Protein AF-A0A2M9NQW1-F1 (afdb_monomer_lite)

Sequence (221 aa):
MIYSQFGIKTTIALPYTDKDSKLLADYVSLLSELNIDQVILKVGTWGINHSFMDPGGFQHQDQQSIEGLQSWISEFKEYHDIPIYLHPIRQLSLPLESFYKKVITELSGLHVPLSIDLGLVLSDCKNWGKKYKKEILALLRSNPSISMFWLSAVRKAGDAFIPCACESVDDQIWEMVDLLIGEDASLILMTDRLSSETQITSDVEKLMNAKGAVPKHEYYG

pLDDT: mean 78.92, std 14.32, range [34.72, 92.06]

Structure (mmCIF, N/CA/C/O backbone):
data_AF-A0A2M9NQW1-F1
#
_entry.id   AF-A0A2M9NQW1-F1
#
loop_
_atom_site.group_PDB
_atom_site.id
_atom_site.type_symbol
_atom_site.label_atom_id
_atom_site.label_alt_id
_atom_site.label_comp_id
_atom_site.label_asym_id
_atom_site.label_entity_id
_atom_site.label_seq_id
_atom_site.pdbx_PDB_ins_code
_atom_site.Cartn_x
_atom_site.Cartn_y
_atom_site.Cartn_z
_atom_site.occupancy
_atom_site.B_iso_or_equiv
_atom_site.auth_seq_id
_atom_site.auth_comp_id
_atom_site.auth_asym_id
_atom_site.auth_atom_id
_atom_site.pdbx_PDB_model_num
ATOM 1 N N . MET A 1 1 ? -25.603 4.707 -1.871 1.00 48.03 1 MET A N 1
ATOM 2 C CA . MET A 1 1 ? -24.402 5.110 -2.635 1.00 48.03 1 MET A CA 1
ATOM 3 C C . MET A 1 1 ? -24.208 4.135 -3.788 1.00 48.03 1 MET A C 1
ATOM 5 O O . MET A 1 1 ? -24.339 2.945 -3.560 1.00 48.03 1 MET A O 1
ATOM 9 N N . ILE A 1 2 ? -23.940 4.622 -5.002 1.00 36.59 2 ILE A N 1
ATOM 10 C CA . ILE A 1 2 ? -23.842 3.829 -6.251 1.00 36.59 2 ILE A CA 1
ATOM 11 C C . ILE A 1 2 ? -22.593 2.922 -6.298 1.00 36.59 2 ILE A C 1
ATOM 13 O O . ILE A 1 2 ? -22.505 2.069 -7.168 1.00 36.59 2 ILE A O 1
ATOM 17 N N . TYR A 1 3 ? -21.639 3.059 -5.375 1.00 44.78 3 TYR A N 1
ATOM 18 C CA . TYR A 1 3 ? -20.346 2.362 -5.435 1.00 44.78 3 TYR A CA 1
ATOM 19 C C . TYR A 1 3 ? -20.362 0.938 -4.850 1.00 44.78 3 TYR A C 1
ATOM 21 O O . TYR A 1 3 ? -19.726 0.042 -5.404 1.00 44.78 3 TYR A O 1
ATOM 29 N N . SER A 1 4 ? -21.163 0.685 -3.809 1.00 46.59 4 SER A N 1
ATOM 30 C CA . SER A 1 4 ? -21.227 -0.630 -3.152 1.00 46.59 4 SER A CA 1
ATOM 31 C C . SER A 1 4 ? -21.830 -1.724 -4.039 1.00 46.59 4 SER A C 1
ATOM 33 O O . SER A 1 4 ? -21.426 -2.879 -3.949 1.00 46.59 4 SER A O 1
ATOM 35 N N . GLN A 1 5 ? -22.735 -1.367 -4.960 1.00 42.03 5 GLN A N 1
ATOM 36 C CA . GLN A 1 5 ? -23.316 -2.308 -5.931 1.00 42.03 5 GLN A CA 1
ATOM 37 C C . GLN A 1 5 ? -22.290 -2.835 -6.955 1.00 42.03 5 GLN A C 1
ATOM 39 O O . GLN A 1 5 ? -22.546 -3.841 -7.606 1.00 42.03 5 GLN A O 1
ATOM 44 N N . PHE A 1 6 ? -21.133 -2.174 -7.079 1.00 47.50 6 PHE A N 1
ATOM 45 C CA . PHE A 1 6 ? -19.998 -2.617 -7.896 1.00 47.50 6 PHE A CA 1
ATOM 46 C C . PHE A 1 6 ? -18.862 -3.211 -7.046 1.00 47.50 6 PHE A C 1
ATOM 48 O O . PHE A 1 6 ? -17.763 -3.421 -7.550 1.00 47.50 6 PHE A O 1
ATOM 55 N N . GLY A 1 7 ? -19.094 -3.454 -5.749 1.00 54.09 7 GLY A N 1
ATOM 56 C CA . GLY A 1 7 ? -18.077 -3.978 -4.832 1.00 54.09 7 GLY A CA 1
ATOM 57 C C . GLY A 1 7 ? -16.949 -2.991 -4.504 1.00 54.09 7 GLY A C 1
ATOM 58 O O . GLY A 1 7 ? -15.920 -3.403 -3.970 1.00 54.09 7 GLY A O 1
ATOM 59 N N . ILE A 1 8 ? -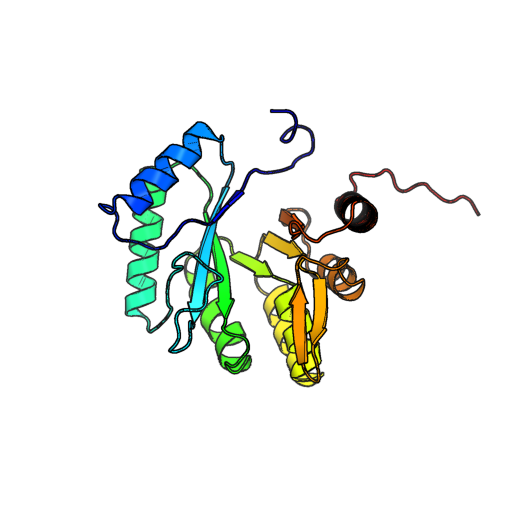17.120 -1.700 -4.812 1.00 62.53 8 ILE A N 1
ATOM 60 C CA . ILE A 1 8 ? -16.136 -0.655 -4.513 1.00 62.53 8 ILE A CA 1
ATOM 61 C C . ILE A 1 8 ? -16.309 -0.231 -3.052 1.00 62.53 8 ILE A C 1
ATOM 63 O O . ILE A 1 8 ? -17.377 0.254 -2.679 1.00 62.53 8 ILE A O 1
ATOM 67 N N . LYS A 1 9 ? -15.249 -0.396 -2.250 1.00 73.38 9 LYS A N 1
ATOM 68 C CA . LYS A 1 9 ? -15.204 0.003 -0.836 1.00 73.38 9 LYS A CA 1
ATOM 69 C C . LYS A 1 9 ? -14.598 1.395 -0.665 1.00 73.38 9 LYS A C 1
ATOM 71 O O . LYS A 1 9 ? -13.454 1.626 -1.072 1.00 73.38 9 LYS A O 1
ATOM 76 N N . THR A 1 10 ? -15.312 2.311 -0.019 1.00 77.69 10 THR A N 1
ATOM 77 C CA . THR A 1 10 ? -14.783 3.631 0.351 1.00 77.69 10 THR A CA 1
ATOM 78 C C . THR A 1 10 ? -13.745 3.481 1.454 1.00 77.69 10 THR A C 1
ATOM 80 O O . THR A 1 10 ? -14.002 2.880 2.494 1.00 77.69 10 THR A O 1
ATOM 83 N N . THR A 1 11 ? -12.547 4.018 1.223 1.00 83.38 11 THR A N 1
ATOM 84 C CA . THR A 1 11 ? -11.391 3.821 2.103 1.00 83.38 11 THR A CA 1
ATOM 85 C C . THR A 1 11 ? -10.787 5.156 2.509 1.00 83.38 11 THR A C 1
ATOM 87 O O . THR A 1 11 ? -10.636 6.034 1.662 1.00 83.38 11 THR A O 1
ATOM 90 N N . ILE A 1 12 ? -10.387 5.299 3.772 1.00 85.75 12 ILE A N 1
ATOM 91 C CA . ILE A 1 12 ? -9.642 6.470 4.254 1.00 85.75 12 ILE A CA 1
ATOM 92 C C . ILE A 1 12 ? -8.329 6.042 4.909 1.00 85.75 12 ILE A C 1
ATOM 94 O O . ILE A 1 12 ? -8.266 5.013 5.582 1.00 85.75 12 ILE A O 1
ATOM 98 N N . ALA A 1 13 ? -7.276 6.838 4.728 1.00 85.38 13 ALA A N 1
ATOM 99 C CA . ALA A 1 13 ? -6.045 6.684 5.492 1.00 85.38 13 ALA A CA 1
ATOM 100 C C . ALA A 1 13 ? -6.166 7.470 6.805 1.00 85.38 13 ALA A C 1
ATOM 102 O O . ALA A 1 13 ? -6.347 8.687 6.769 1.00 85.38 13 ALA A O 1
ATOM 103 N N . LEU A 1 14 ? -6.077 6.785 7.945 1.00 84.62 14 LEU A N 1
ATOM 104 C CA . LEU A 1 14 ? -6.109 7.415 9.264 1.00 84.62 14 LEU A CA 1
ATOM 105 C C . LEU A 1 14 ? -4.696 7.807 9.723 1.00 84.62 14 LEU A C 1
ATOM 107 O O . LEU A 1 14 ? -3.749 7.043 9.499 1.00 84.62 14 LEU A O 1
ATOM 111 N N . PRO A 1 15 ? -4.537 8.964 10.390 1.00 81.69 15 PRO A N 1
ATOM 112 C CA . PRO A 1 15 ? -3.289 9.303 11.054 1.00 81.69 15 PRO A CA 1
ATOM 113 C C . PRO A 1 15 ? -3.112 8.461 12.327 1.00 81.69 15 PRO A C 1
ATOM 115 O O . PRO A 1 15 ? -4.083 8.102 12.994 1.00 81.69 15 PRO A O 1
ATOM 118 N N . TYR A 1 16 ? -1.862 8.177 12.690 1.00 81.38 16 TYR A N 1
ATOM 119 C CA . TYR A 1 16 ? -1.523 7.606 13.991 1.00 81.38 16 TYR A CA 1
ATOM 120 C C . TYR A 1 16 ? -1.281 8.742 14.988 1.00 81.38 16 TYR A C 1
ATOM 122 O O . TYR A 1 16 ? -0.242 9.404 14.945 1.00 81.38 16 TYR A O 1
ATOM 130 N N . THR A 1 17 ? -2.240 8.983 15.879 1.00 78.69 17 THR A N 1
ATOM 131 C CA . THR A 1 17 ? -2.128 10.003 16.932 1.00 78.69 17 THR A CA 1
ATOM 132 C C . THR A 1 17 ? -2.706 9.512 18.249 1.00 78.69 17 THR A C 1
ATOM 134 O O . THR A 1 17 ? -3.445 8.526 18.278 1.00 78.69 17 THR A O 1
ATOM 137 N N . ASP A 1 18 ? -2.445 10.259 19.323 1.00 76.88 18 ASP A N 1
ATOM 138 C CA . ASP A 1 18 ? -3.119 10.066 20.608 1.00 76.88 18 ASP A CA 1
ATOM 139 C C . ASP A 1 18 ? -4.642 10.087 20.443 1.00 76.88 18 ASP A C 1
ATOM 141 O O . ASP A 1 18 ? -5.183 10.828 19.614 1.00 76.88 18 ASP A O 1
ATOM 145 N N . LYS A 1 19 ? -5.335 9.282 21.252 1.00 75.31 19 LYS A N 1
ATOM 146 C CA . LYS A 1 19 ? -6.790 9.098 21.162 1.00 75.31 19 LYS A CA 1
ATOM 147 C C . LYS A 1 19 ? -7.593 10.374 21.411 1.00 75.31 19 LYS A C 1
ATOM 149 O O . LYS A 1 19 ? -8.623 10.594 20.787 1.00 75.31 19 LYS A O 1
ATOM 154 N N . ASP A 1 20 ? -7.075 11.237 22.279 1.00 80.06 20 ASP A N 1
ATOM 155 C CA . ASP A 1 20 ? -7.705 12.506 22.645 1.00 80.06 20 ASP A CA 1
ATOM 156 C C . ASP A 1 20 ? -7.311 13.642 21.679 1.00 80.06 20 ASP A C 1
ATOM 158 O O . ASP A 1 20 ? -7.626 14.813 21.900 1.00 80.06 20 ASP A O 1
ATOM 162 N N . SER A 1 21 ? -6.598 13.316 20.595 1.00 85.31 21 SER A N 1
ATOM 163 C CA . SER A 1 21 ? -6.221 14.281 19.570 1.00 85.31 21 SER A CA 1
ATOM 164 C C . SER A 1 21 ? -7.447 14.768 18.808 1.00 85.31 21 SER A C 1
ATOM 166 O O . SER A 1 21 ? -8.212 13.984 18.243 1.00 85.31 21 SER A O 1
ATOM 168 N N . LYS A 1 22 ? -7.562 16.094 18.678 1.00 86.12 22 LYS A N 1
ATOM 169 C CA . LYS A 1 22 ? -8.556 16.725 17.803 1.00 86.12 22 LYS A CA 1
ATOM 170 C C . LYS A 1 22 ? -8.470 16.196 16.365 1.00 86.12 22 LYS A C 1
ATOM 172 O O . LYS A 1 22 ? -9.500 16.020 15.729 1.00 86.12 22 LYS A O 1
ATOM 177 N N . LEU A 1 23 ? -7.261 15.895 15.878 1.00 83.94 23 LEU A N 1
ATOM 178 C CA . LEU A 1 23 ? -7.073 15.363 14.529 1.00 83.94 23 LEU A CA 1
ATOM 179 C C . LEU A 1 23 ? -7.755 14.001 14.363 1.00 83.94 23 LEU A C 1
ATOM 181 O O . LEU A 1 23 ? -8.433 13.785 13.364 1.00 83.94 23 LEU A O 1
ATOM 185 N N . LEU A 1 24 ? -7.610 13.096 15.336 1.00 83.69 24 LEU A N 1
ATOM 186 C CA . LEU A 1 24 ? -8.282 11.800 15.277 1.00 83.69 24 LEU A CA 1
ATOM 187 C C . LEU A 1 24 ? -9.801 11.971 15.337 1.00 83.69 24 LEU A C 1
ATOM 189 O O . LEU A 1 24 ? -10.502 11.355 14.540 1.00 83.69 24 LEU A O 1
ATOM 193 N N . ALA A 1 25 ? -10.303 12.840 16.219 1.00 85.19 25 ALA A N 1
ATOM 194 C CA . ALA A 1 25 ? -11.733 13.126 16.324 1.00 85.19 25 ALA A CA 1
ATOM 195 C C . ALA A 1 25 ? -12.323 13.660 15.004 1.00 85.19 25 ALA A C 1
ATOM 197 O O . ALA A 1 25 ? -13.383 13.200 14.578 1.00 85.19 25 ALA A O 1
ATOM 198 N N . ASP A 1 26 ? -11.613 14.568 14.327 1.00 86.94 26 ASP A N 1
ATOM 199 C CA . ASP A 1 26 ? -12.016 15.099 13.021 1.00 86.94 26 ASP A CA 1
ATOM 200 C C . ASP A 1 26 ? -12.096 13.968 11.972 1.00 86.94 26 ASP A C 1
ATOM 202 O O . ASP A 1 26 ? -13.095 13.846 11.263 1.00 86.94 26 ASP A O 1
ATOM 206 N N . TYR A 1 27 ? -11.095 13.079 11.914 1.00 87.56 27 TYR A N 1
ATOM 207 C CA . TYR A 1 27 ? -11.108 11.928 11.000 1.00 87.56 27 TYR A CA 1
ATOM 208 C C . TYR A 1 27 ? -12.200 10.906 11.337 1.00 87.56 27 TYR A C 1
ATOM 210 O O . TYR A 1 27 ? -12.844 10.388 10.429 1.00 87.56 27 TYR A O 1
ATOM 218 N N . VAL A 1 28 ? -12.444 10.630 12.619 1.00 87.12 28 VAL A N 1
ATOM 219 C CA . VAL A 1 28 ? -13.517 9.732 13.073 1.00 87.12 28 VAL A CA 1
ATOM 220 C C . VAL A 1 28 ? -14.892 10.276 12.680 1.00 87.12 28 VAL A C 1
ATOM 222 O O . VAL A 1 28 ? -15.741 9.511 12.224 1.00 87.12 28 VAL A O 1
ATOM 225 N N . SER A 1 29 ? -15.106 11.593 12.773 1.00 87.44 29 SER A N 1
ATOM 226 C CA . SER A 1 29 ? -16.339 12.229 12.289 1.00 87.44 29 SER A CA 1
ATOM 227 C C . SER A 1 29 ? -16.549 11.984 10.789 1.00 87.44 29 SER A C 1
ATOM 229 O O . SER A 1 29 ? -17.657 11.644 10.364 1.00 87.44 29 SER A O 1
ATOM 231 N N . LEU A 1 30 ? -15.477 12.070 9.990 1.00 87.88 30 LEU A N 1
ATOM 232 C CA . LEU A 1 30 ? -15.530 11.804 8.549 1.00 87.88 30 LEU A CA 1
ATOM 233 C C . LEU A 1 30 ? -15.884 10.348 8.220 1.00 87.88 30 LEU A C 1
ATOM 235 O O . LEU A 1 30 ? -16.510 10.110 7.187 1.00 87.88 30 LEU A O 1
ATOM 239 N N . LEU A 1 31 ? -15.530 9.379 9.077 1.00 87.56 31 LEU A N 1
ATOM 240 C CA . LEU A 1 31 ? -15.872 7.964 8.859 1.00 87.56 31 LEU A CA 1
ATOM 241 C C . LEU A 1 31 ? -17.380 7.774 8.697 1.00 87.56 31 LEU A C 1
ATOM 243 O O . LEU A 1 31 ? -17.825 7.087 7.777 1.00 87.56 31 LEU A O 1
ATOM 247 N N . SER A 1 32 ? -18.155 8.423 9.568 1.00 81.94 32 SER A N 1
ATOM 248 C CA . SER A 1 32 ? -19.618 8.363 9.536 1.00 81.94 32 SER A CA 1
ATOM 249 C C . SER A 1 32 ? -20.197 9.243 8.428 1.00 81.94 32 SER A C 1
ATOM 251 O O . SER A 1 32 ? -21.078 8.801 7.695 1.00 81.94 32 SER A O 1
ATOM 253 N N . GLU A 1 33 ? -19.688 10.469 8.268 1.00 86.62 33 GLU A N 1
ATOM 254 C CA . GLU A 1 33 ? -20.184 11.424 7.265 1.00 86.62 33 GLU A CA 1
ATOM 255 C C . GLU A 1 33 ? -20.066 10.881 5.833 1.00 86.62 33 GLU A C 1
ATOM 257 O O . GLU A 1 33 ? -20.989 11.014 5.027 1.00 86.62 33 GLU A O 1
ATOM 262 N N . LEU A 1 34 ? -18.945 10.227 5.528 1.00 83.38 34 LEU A N 1
ATOM 263 C CA . LEU A 1 34 ? -18.641 9.722 4.191 1.00 83.38 34 LEU A CA 1
ATOM 264 C C . LEU A 1 34 ? -19.044 8.252 3.993 1.00 83.38 34 LEU A C 1
ATOM 266 O O . LEU A 1 34 ? -18.910 7.744 2.883 1.00 83.38 34 LEU A O 1
ATOM 270 N N . ASN A 1 35 ? -19.570 7.586 5.030 1.00 81.06 35 ASN A N 1
ATOM 271 C CA . ASN A 1 35 ? -19.798 6.135 5.096 1.00 81.06 35 ASN A CA 1
ATOM 272 C C . ASN A 1 35 ? -18.575 5.349 4.589 1.00 81.06 35 ASN A C 1
ATOM 274 O O . ASN A 1 35 ? -18.600 4.677 3.554 1.00 81.06 35 ASN A O 1
ATOM 278 N N . ILE A 1 36 ? -17.466 5.504 5.301 1.00 86.00 36 ILE A N 1
ATOM 279 C CA . ILE A 1 36 ? -16.228 4.785 5.014 1.00 86.00 36 ILE A CA 1
ATOM 280 C C . ILE A 1 36 ? -16.402 3.301 5.368 1.00 86.00 36 ILE A C 1
ATOM 282 O O . ILE A 1 36 ? -16.786 2.974 6.487 1.00 86.00 36 ILE A O 1
ATOM 286 N N . ASP A 1 37 ? -16.081 2.407 4.428 1.00 84.38 37 ASP A N 1
ATOM 287 C CA . ASP A 1 37 ? -16.213 0.951 4.593 1.00 84.38 37 ASP A CA 1
ATOM 288 C C . ASP A 1 37 ? -15.000 0.320 5.285 1.00 84.38 37 ASP A C 1
ATOM 290 O O . ASP A 1 37 ? -15.088 -0.769 5.849 1.00 84.38 37 ASP A O 1
ATOM 294 N N . GLN A 1 38 ? -13.833 0.955 5.172 1.00 87.56 38 GLN A N 1
ATOM 295 C CA . GLN A 1 38 ? -12.577 0.443 5.711 1.00 87.56 38 GLN A CA 1
ATOM 296 C C . GLN A 1 38 ? -11.559 1.562 5.921 1.00 87.56 38 GLN A C 1
ATOM 298 O O . GLN A 1 38 ? -11.540 2.565 5.204 1.00 87.56 38 GLN A O 1
ATOM 303 N N . VAL A 1 39 ? -10.663 1.367 6.881 1.00 89.44 39 VAL A N 1
ATOM 304 C CA . VAL A 1 39 ? -9.596 2.317 7.192 1.00 89.44 39 VAL A CA 1
ATOM 305 C C . VAL A 1 39 ? -8.229 1.699 6.946 1.00 89.44 39 VAL A C 1
ATOM 307 O O . VAL A 1 39 ? -8.015 0.496 7.112 1.00 89.44 39 VAL A O 1
ATOM 310 N N . ILE A 1 40 ? -7.285 2.541 6.550 1.00 89.44 40 ILE A N 1
ATOM 311 C CA . ILE A 1 40 ? -5.896 2.165 6.334 1.00 89.44 40 ILE A CA 1
ATOM 312 C C . ILE A 1 40 ? -5.030 2.937 7.310 1.00 89.44 40 ILE A C 1
ATOM 314 O O . ILE A 1 40 ? -5.072 4.163 7.359 1.00 89.44 40 ILE A O 1
ATOM 318 N N . LEU A 1 41 ? -4.213 2.210 8.059 1.00 89.38 41 LEU A N 1
ATOM 319 C CA . LEU A 1 41 ? -3.207 2.783 8.930 1.00 89.38 41 LEU A CA 1
ATOM 320 C C . LEU A 1 41 ? -1.838 2.538 8.311 1.00 89.38 41 LEU A C 1
ATOM 322 O O . LEU A 1 41 ? -1.397 1.397 8.157 1.00 89.38 41 LEU A O 1
ATOM 326 N N . LYS A 1 42 ? -1.161 3.617 7.928 1.00 87.06 42 LYS A N 1
ATOM 327 C CA . LYS A 1 42 ? 0.180 3.520 7.356 1.00 87.06 42 LYS A CA 1
ATOM 328 C C . LYS A 1 42 ? 1.199 3.291 8.466 1.00 87.06 42 LYS A C 1
ATOM 330 O O . LYS A 1 42 ? 1.228 4.032 9.447 1.00 87.06 42 LYS A O 1
ATOM 335 N N . VAL A 1 43 ? 2.038 2.276 8.297 1.00 83.19 43 VAL A N 1
ATOM 336 C CA . VAL A 1 43 ? 3.049 1.852 9.274 1.00 83.19 43 VAL A CA 1
ATOM 337 C C . VAL A 1 43 ? 4.392 1.816 8.571 1.00 83.19 43 VAL A C 1
ATOM 339 O O . VAL A 1 43 ? 4.504 1.237 7.502 1.00 83.19 43 VAL A O 1
ATOM 342 N N . GLY A 1 44 ? 5.447 2.399 9.123 1.00 75.00 44 GLY A N 1
ATOM 343 C CA . GLY A 1 44 ? 6.701 2.353 8.390 1.00 75.00 44 GLY A CA 1
ATOM 344 C C . GLY A 1 44 ? 7.905 2.924 9.079 1.00 75.00 44 GLY A C 1
ATOM 345 O O . GLY A 1 44 ? 7.859 3.400 10.208 1.00 75.00 44 GLY A O 1
ATOM 346 N N . THR A 1 45 ? 9.010 2.891 8.348 1.00 66.75 45 THR A N 1
ATOM 347 C CA . THR A 1 45 ? 10.221 3.605 8.730 1.00 66.75 45 THR A CA 1
ATOM 348 C C . THR A 1 45 ? 10.288 4.886 7.913 1.00 66.75 45 THR A C 1
ATOM 350 O O . THR A 1 45 ? 10.638 4.888 6.729 1.00 66.75 45 THR A O 1
ATOM 353 N N . TRP A 1 46 ? 9.922 5.987 8.559 1.00 65.88 46 TRP A N 1
ATOM 354 C CA . TRP A 1 46 ? 10.194 7.332 8.076 1.00 65.88 46 TRP A CA 1
ATOM 355 C C . TRP A 1 46 ? 11.673 7.612 8.339 1.00 65.88 46 TRP A C 1
ATOM 357 O O . TRP A 1 46 ? 12.155 7.362 9.445 1.00 65.88 46 TRP A O 1
ATOM 367 N N . GLY A 1 47 ? 12.435 8.070 7.349 1.00 53.25 47 GLY A N 1
ATOM 368 C CA . GLY A 1 47 ? 13.745 8.627 7.674 1.00 53.25 47 GLY A CA 1
ATOM 369 C C . GLY A 1 47 ? 13.610 9.974 8.377 1.00 53.25 47 GLY A C 1
ATOM 370 O O . GLY A 1 47 ? 12.524 10.428 8.719 1.00 53.25 47 GLY A O 1
ATOM 371 N N . ILE A 1 48 ? 14.750 10.628 8.574 1.00 49.12 48 ILE A N 1
ATOM 372 C CA . ILE A 1 48 ? 14.917 11.773 9.485 1.00 49.12 48 ILE A CA 1
ATOM 373 C C . ILE A 1 48 ? 14.137 13.028 9.028 1.00 49.12 48 ILE A C 1
ATOM 375 O O . ILE A 1 48 ? 13.949 13.956 9.806 1.00 49.12 48 ILE A O 1
ATOM 379 N N . ASN A 1 49 ? 13.630 13.059 7.791 1.00 46.38 49 ASN A N 1
ATOM 380 C CA . ASN A 1 49 ? 12.944 14.222 7.236 1.00 46.38 49 ASN A CA 1
ATOM 381 C C . ASN A 1 49 ? 11.445 13.960 7.061 1.00 46.38 49 ASN A C 1
ATOM 383 O O . ASN A 1 49 ? 11.050 13.077 6.298 1.00 46.38 49 ASN A O 1
ATOM 387 N N . HIS A 1 50 ? 10.622 14.799 7.696 1.00 39.25 50 HIS A N 1
ATOM 388 C CA . HIS A 1 50 ? 9.208 14.958 7.363 1.00 39.25 50 HIS A CA 1
ATOM 389 C C . HIS A 1 50 ? 9.090 15.296 5.871 1.00 39.25 50 HIS A C 1
ATOM 391 O O . HIS A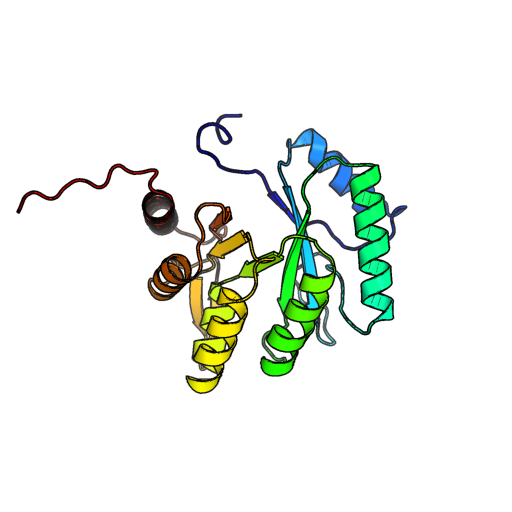 1 50 ? 9.443 16.394 5.444 1.00 39.25 50 HIS A O 1
ATOM 397 N N . SER A 1 51 ? 8.658 14.341 5.051 1.00 40.66 51 SER A N 1
ATOM 398 C CA . SER A 1 51 ? 8.392 14.599 3.636 1.00 40.66 51 SER A CA 1
ATOM 399 C C . SER A 1 51 ? 6.911 14.903 3.430 1.00 40.66 51 SER A C 1
ATOM 401 O O . SER A 1 51 ? 6.059 14.279 4.055 1.00 40.66 51 SER A O 1
ATOM 403 N N . PHE A 1 52 ? 6.636 15.848 2.534 1.00 37.66 52 PHE A N 1
ATOM 404 C CA . PHE A 1 52 ? 5.351 16.470 2.178 1.00 37.66 52 PHE A CA 1
ATOM 405 C C . PHE A 1 52 ? 4.193 15.533 1.748 1.00 37.66 52 PHE A C 1
ATOM 407 O O . PHE A 1 52 ? 3.185 16.024 1.249 1.00 37.66 52 PHE A O 1
ATOM 414 N N . MET A 1 53 ? 4.311 14.209 1.885 1.00 41.03 53 MET A N 1
ATOM 415 C CA . MET A 1 53 ? 3.443 13.232 1.208 1.00 41.03 53 MET A CA 1
ATOM 416 C C . MET A 1 53 ? 2.566 12.370 2.134 1.00 41.03 53 MET A C 1
ATOM 418 O O . MET A 1 53 ? 1.845 11.519 1.623 1.00 41.03 53 MET A O 1
ATOM 422 N N . ASP A 1 54 ? 2.577 12.551 3.462 1.00 54.19 54 ASP A N 1
ATOM 423 C CA . ASP A 1 54 ? 1.706 11.744 4.335 1.00 54.19 54 ASP A CA 1
ATOM 424 C C . ASP A 1 54 ? 1.421 12.391 5.706 1.00 54.19 54 ASP A C 1
ATOM 426 O O . ASP A 1 54 ? 2.364 12.849 6.354 1.00 54.19 54 ASP A O 1
ATOM 430 N N . PRO A 1 55 ? 0.165 12.415 6.199 1.00 49.22 55 PRO A N 1
ATOM 431 C CA . PRO A 1 55 ? -0.238 13.190 7.377 1.00 49.22 55 PRO A CA 1
ATOM 432 C C . PRO A 1 55 ? 0.102 12.553 8.744 1.00 49.22 55 PRO A C 1
ATOM 434 O O . PRO A 1 55 ? -0.536 12.884 9.737 1.00 49.22 55 PRO A O 1
ATOM 437 N N . GLY A 1 56 ? 1.119 11.687 8.833 1.00 59.28 56 GLY A N 1
ATOM 438 C CA . GLY A 1 56 ? 1.570 11.102 10.107 1.00 59.28 56 GLY A CA 1
ATOM 439 C C . GLY A 1 56 ? 1.051 9.686 10.350 1.00 59.28 56 GLY A C 1
ATOM 440 O O . GLY A 1 56 ? 0.150 9.467 11.153 1.00 59.28 56 GLY A O 1
ATOM 441 N N . GLY A 1 57 ? 1.639 8.710 9.655 1.00 68.38 57 GLY A N 1
ATOM 442 C CA . GLY A 1 57 ? 1.473 7.296 10.001 1.00 68.38 57 GLY A CA 1
ATOM 443 C C . GLY A 1 57 ? 2.394 6.872 11.148 1.00 68.38 57 GLY A C 1
ATOM 444 O O . GLY A 1 57 ? 3.271 7.617 11.585 1.00 68.38 57 GLY A O 1
ATOM 445 N N . PHE A 1 58 ? 2.222 5.642 11.619 1.00 75.94 58 PHE A N 1
ATOM 446 C CA . PHE A 1 58 ? 3.009 5.090 12.716 1.00 75.94 58 PHE A CA 1
ATOM 447 C C . PHE A 1 58 ? 4.471 4.865 12.292 1.00 75.94 58 PHE A C 1
ATOM 449 O O . PHE A 1 58 ? 4.738 4.257 11.250 1.00 75.94 58 PHE A O 1
ATOM 456 N N . GLN A 1 59 ? 5.425 5.345 13.098 1.00 77.75 59 GLN A N 1
ATOM 457 C CA . GLN A 1 59 ? 6.847 5.066 12.899 1.00 77.75 59 GLN A CA 1
ATOM 458 C C . GLN A 1 59 ? 7.256 3.819 13.677 1.00 77.75 59 GLN A C 1
ATOM 460 O O . GLN A 1 59 ? 7.311 3.844 14.903 1.00 77.75 59 GLN A O 1
ATOM 465 N N . HIS A 1 60 ? 7.615 2.756 12.964 1.00 73.56 60 HIS A N 1
ATOM 466 C CA . HIS A 1 60 ? 8.198 1.576 13.584 1.00 73.56 60 HIS A CA 1
ATOM 467 C C . HIS A 1 60 ? 9.628 1.871 14.051 1.00 73.56 60 HIS A C 1
ATOM 469 O O . HIS A 1 60 ? 10.494 2.179 13.224 1.00 73.56 60 HIS A O 1
ATOM 475 N N . GLN A 1 61 ? 9.866 1.776 15.360 1.00 74.06 61 GLN A N 1
ATOM 476 C CA . GLN A 1 61 ? 11.175 2.021 15.977 1.00 74.06 61 GLN A CA 1
ATOM 477 C C . GLN A 1 61 ? 11.706 0.767 16.682 1.00 74.06 61 GLN A C 1
ATOM 479 O O . GLN A 1 61 ? 12.855 0.381 16.468 1.00 74.06 61 GLN A O 1
ATOM 484 N N . ASP A 1 62 ? 10.856 0.115 17.475 1.00 75.12 62 ASP A N 1
ATOM 485 C CA . ASP A 1 62 ? 11.182 -1.062 18.283 1.00 75.12 62 ASP A CA 1
ATOM 486 C C . ASP A 1 62 ? 9.922 -1.867 18.673 1.00 75.12 62 ASP A C 1
ATOM 488 O O . ASP A 1 62 ? 8.794 -1.530 18.304 1.00 75.12 62 ASP A O 1
ATOM 492 N N . GLN A 1 63 ? 10.107 -2.930 19.460 1.00 78.25 63 GLN A N 1
ATOM 493 C CA . GLN A 1 63 ? 9.011 -3.779 19.934 1.00 78.25 63 GLN A CA 1
ATOM 494 C C . GLN A 1 63 ? 7.983 -3.020 20.792 1.00 78.25 63 GLN A C 1
ATOM 496 O O . GLN A 1 63 ? 6.790 -3.298 20.695 1.00 78.25 63 GLN A O 1
ATOM 501 N N . GLN A 1 64 ? 8.414 -2.040 21.590 1.00 80.81 64 GLN A N 1
ATOM 502 C CA . GLN A 1 64 ? 7.512 -1.243 22.423 1.00 80.81 64 GLN A CA 1
ATOM 503 C C . GLN A 1 64 ? 6.585 -0.383 21.554 1.00 80.81 64 GLN A C 1
ATOM 505 O O . GLN A 1 64 ? 5.402 -0.225 21.858 1.00 80.81 64 GLN A O 1
ATOM 510 N N . SER A 1 65 ? 7.091 0.126 20.429 1.00 79.38 65 SER A N 1
ATOM 511 C CA . SER A 1 65 ? 6.266 0.840 19.456 1.00 79.38 65 SER A CA 1
ATOM 512 C C . SER A 1 65 ? 5.163 -0.062 18.870 1.00 79.38 65 SER A C 1
ATOM 514 O O . SER A 1 65 ? 4.026 0.386 18.721 1.00 79.38 65 SER A O 1
ATOM 516 N N . ILE A 1 66 ? 5.450 -1.344 18.606 1.00 83.56 66 ILE A N 1
ATOM 517 C CA . ILE A 1 66 ? 4.459 -2.321 18.118 1.00 83.56 66 ILE A CA 1
ATOM 518 C C . ILE A 1 66 ? 3.378 -2.612 19.167 1.00 83.56 66 ILE A C 1
ATOM 520 O O . ILE A 1 66 ? 2.201 -2.694 18.819 1.00 83.56 66 ILE A O 1
ATOM 524 N N . GLU A 1 67 ? 3.746 -2.722 20.443 1.00 85.31 67 GLU A N 1
ATOM 525 C CA . GLU A 1 67 ? 2.780 -2.884 21.540 1.00 85.31 67 GLU A CA 1
ATOM 526 C C . GLU A 1 67 ? 1.841 -1.672 21.645 1.00 85.31 67 GLU A C 1
ATOM 528 O O . GLU A 1 67 ? 0.625 -1.833 21.779 1.00 85.31 67 GLU A O 1
ATOM 533 N N . GLY A 1 68 ? 2.380 -0.456 21.498 1.00 86.69 68 GLY A N 1
ATOM 534 C CA . GLY A 1 68 ? 1.584 0.774 21.442 1.00 86.69 68 GLY A CA 1
ATOM 535 C C . GLY A 1 68 ? 0.600 0.787 20.268 1.00 86.69 68 GLY A C 1
ATOM 536 O O . GLY A 1 68 ? -0.582 1.082 20.451 1.00 86.69 68 GLY A O 1
ATOM 537 N N . LEU A 1 69 ? 1.058 0.381 19.080 1.00 88.69 69 LEU A N 1
ATOM 538 C CA . LEU A 1 69 ? 0.208 0.222 17.900 1.00 88.69 69 LEU A CA 1
ATOM 539 C C . LEU A 1 69 ? -0.917 -0.798 18.139 1.00 88.69 69 LEU A C 1
ATOM 541 O O . LEU A 1 69 ? -2.065 -0.550 17.774 1.00 88.69 69 LEU A O 1
ATOM 545 N N . GLN A 1 70 ? -0.610 -1.931 18.774 1.00 89.69 70 GLN A N 1
ATOM 546 C CA . GLN A 1 70 ? -1.599 -2.958 19.094 1.00 89.69 70 GLN A CA 1
ATOM 547 C C . GLN A 1 70 ? -2.665 -2.448 20.072 1.00 89.69 70 GLN A C 1
ATOM 549 O O . GLN A 1 70 ? -3.852 -2.718 19.868 1.00 89.69 70 GLN A O 1
ATOM 554 N N . SER A 1 71 ? -2.262 -1.694 21.100 1.00 89.19 71 SER A N 1
ATOM 555 C CA . SER A 1 71 ? -3.194 -1.056 22.037 1.00 89.19 71 SER A CA 1
ATOM 556 C C . SER A 1 71 ? -4.117 -0.085 21.306 1.00 89.19 71 SER A C 1
ATOM 558 O O . SER A 1 71 ? -5.334 -0.185 21.429 1.00 89.19 71 SER A O 1
ATOM 560 N N . TRP A 1 72 ? -3.547 0.784 20.466 1.00 89.50 72 TRP A N 1
ATOM 561 C CA . TRP A 1 72 ? -4.305 1.761 19.683 1.00 89.50 72 TRP A CA 1
ATOM 562 C C . TRP A 1 72 ? -5.348 1.093 18.778 1.00 89.50 72 TRP A C 1
ATOM 564 O O . TRP A 1 72 ? -6.508 1.495 18.753 1.00 89.50 72 TRP A O 1
ATOM 574 N N . ILE A 1 73 ? -4.958 0.030 18.066 1.00 90.69 73 ILE A N 1
ATOM 575 C CA . ILE A 1 73 ? -5.859 -0.732 17.186 1.00 90.69 73 ILE A CA 1
ATOM 576 C C . ILE A 1 73 ? -6.983 -1.395 17.983 1.00 90.69 73 ILE A C 1
ATOM 578 O O . ILE A 1 73 ? -8.120 -1.439 17.514 1.00 90.69 73 ILE A O 1
ATOM 582 N N . SER A 1 74 ? -6.661 -1.944 19.154 1.00 89.69 74 SER A N 1
ATOM 583 C CA . SER A 1 74 ? -7.639 -2.622 20.006 1.00 89.69 74 SER A CA 1
ATOM 584 C C . SER A 1 74 ? -8.689 -1.638 20.516 1.00 89.69 74 SER A C 1
ATOM 586 O O . SER A 1 74 ? -9.878 -1.907 20.378 1.00 89.69 74 SER A O 1
ATOM 588 N N . GLU A 1 75 ? -8.255 -0.472 21.001 1.00 88.25 75 GLU A N 1
ATOM 589 C CA . GLU A 1 75 ? -9.154 0.608 21.425 1.00 88.25 75 GLU A CA 1
ATOM 590 C C . GLU A 1 75 ? -10.009 1.115 20.257 1.00 88.25 75 GLU A C 1
ATOM 592 O O . GLU A 1 75 ? -11.226 1.217 20.384 1.00 88.25 75 GLU A O 1
ATOM 597 N N . PHE A 1 76 ? -9.418 1.373 19.084 1.00 87.62 76 PHE A N 1
ATOM 598 C CA . PHE A 1 76 ? -10.182 1.827 17.918 1.00 87.62 76 PHE A CA 1
ATOM 599 C C . PHE A 1 76 ? -11.298 0.841 17.548 1.00 87.62 76 PHE A C 1
ATOM 601 O O . PHE A 1 76 ? -12.426 1.258 17.303 1.00 87.62 76 PHE A O 1
ATOM 608 N N . LYS A 1 77 ? -11.001 -0.465 17.537 1.00 87.94 77 LYS A N 1
ATOM 609 C CA . LYS A 1 77 ? -11.980 -1.520 17.224 1.00 87.94 77 LYS A CA 1
ATOM 610 C C . LYS A 1 77 ? -13.083 -1.661 18.275 1.00 87.94 77 LYS A C 1
ATOM 612 O O . LYS A 1 77 ? -14.163 -2.134 17.943 1.00 87.94 77 LYS A O 1
ATOM 617 N N . GLU A 1 78 ? -12.825 -1.282 19.525 1.00 87.81 78 GLU A N 1
ATOM 618 C CA . GLU A 1 78 ? -13.842 -1.275 20.583 1.00 87.81 78 GLU A CA 1
ATOM 619 C C . GLU A 1 78 ? -14.904 -0.195 20.331 1.00 87.81 78 GLU A C 1
ATOM 621 O O . GLU A 1 78 ? -16.092 -0.424 20.557 1.00 87.81 78 GLU A O 1
ATOM 626 N N . TYR A 1 79 ? -14.485 0.968 19.826 1.00 84.50 79 TYR A N 1
ATOM 627 C CA . TYR A 1 79 ? -15.369 2.115 19.597 1.00 84.50 79 TYR A CA 1
ATOM 628 C C . TYR A 1 79 ? -15.918 2.210 18.171 1.00 84.50 79 TYR A C 1
ATOM 630 O O . TYR A 1 79 ? -16.935 2.872 17.946 1.00 84.50 79 TYR A O 1
ATOM 638 N N . HIS A 1 80 ? -15.261 1.568 17.205 1.00 84.44 80 HIS A N 1
ATOM 639 C CA . HIS A 1 80 ? -15.593 1.663 15.790 1.00 84.44 80 HIS A CA 1
ATOM 640 C C . HIS A 1 80 ? -15.626 0.281 15.140 1.00 84.44 80 HIS A C 1
ATOM 642 O O . HIS A 1 80 ? -14.607 -0.400 15.029 1.00 84.44 80 HIS A O 1
ATOM 648 N N . ASP A 1 81 ? -16.793 -0.094 14.619 1.00 84.12 81 ASP A N 1
ATOM 649 C CA . ASP A 1 81 ? -16.988 -1.329 13.855 1.00 84.12 81 ASP A CA 1
ATOM 650 C C . ASP A 1 81 ? -16.587 -1.137 12.380 1.00 84.12 81 ASP A C 1
ATOM 652 O O . ASP A 1 81 ? -17.398 -1.265 11.464 1.00 84.12 81 ASP A O 1
ATOM 656 N N . ILE A 1 82 ? -15.335 -0.724 12.145 1.00 87.00 82 ILE A N 1
ATOM 657 C CA . ILE A 1 82 ? -14.786 -0.507 10.800 1.00 87.00 82 ILE A CA 1
ATOM 658 C C . ILE A 1 82 ? -13.480 -1.304 10.646 1.00 87.00 82 ILE A C 1
ATOM 660 O O . ILE A 1 82 ? -12.557 -1.134 11.449 1.00 87.00 82 ILE A O 1
ATOM 664 N N . PRO A 1 83 ? -13.351 -2.156 9.609 1.00 88.62 83 PRO A N 1
ATOM 665 C CA . PRO A 1 83 ? -12.127 -2.903 9.337 1.00 88.62 83 PRO A CA 1
ATOM 666 C C . PRO A 1 83 ? -10.899 -2.002 9.167 1.00 88.62 83 PRO A C 1
ATOM 668 O O . PRO A 1 83 ? -10.925 -1.044 8.393 1.00 88.62 83 PRO A O 1
ATOM 671 N N . ILE A 1 84 ? -9.797 -2.366 9.831 1.00 90.56 84 ILE A N 1
ATOM 672 C CA . ILE A 1 84 ? -8.494 -1.695 9.722 1.00 90.56 84 ILE A CA 1
ATOM 673 C C . ILE A 1 84 ? -7.529 -2.572 8.927 1.00 90.56 84 ILE A C 1
ATOM 675 O O . ILE A 1 84 ? -7.389 -3.758 9.232 1.00 90.56 84 ILE A O 1
ATOM 679 N N . TYR A 1 85 ? -6.809 -1.967 7.985 1.00 91.88 85 TYR A N 1
ATOM 680 C CA . TYR A 1 85 ? -5.677 -2.578 7.292 1.00 91.88 85 TYR A CA 1
ATOM 681 C C . TYR A 1 85 ? -4.384 -1.838 7.627 1.00 91.88 85 TYR A C 1
ATOM 683 O O . TYR A 1 85 ? -4.345 -0.606 7.600 1.00 91.88 85 TYR A O 1
ATOM 691 N N . LEU A 1 86 ? -3.305 -2.574 7.890 1.00 91.75 86 LEU A N 1
ATOM 692 C CA . LEU A 1 86 ? -1.978 -1.980 8.065 1.00 91.75 86 LEU A CA 1
ATOM 693 C C . LEU A 1 86 ? -1.274 -1.913 6.714 1.00 91.75 86 LEU A C 1
ATOM 695 O O . LEU A 1 86 ? -1.118 -2.927 6.037 1.00 91.75 86 LEU A O 1
ATOM 699 N N . HIS A 1 87 ? -0.847 -0.719 6.318 1.00 89.75 87 HIS A N 1
ATOM 700 C CA . HIS A 1 87 ? -0.166 -0.489 5.050 1.00 89.75 87 HIS A CA 1
ATOM 701 C C . HIS A 1 87 ? 1.303 -0.141 5.313 1.00 89.75 87 HIS A C 1
ATOM 703 O O . HIS A 1 87 ? 1.597 0.986 5.728 1.00 89.75 87 HIS A O 1
ATOM 709 N N . PRO A 1 88 ? 2.235 -1.093 5.130 1.00 85.81 88 PRO A N 1
ATOM 710 C CA . PRO A 1 88 ? 3.630 -0.863 5.382 1.00 85.81 88 PRO A CA 1
ATOM 711 C C . PRO A 1 88 ? 4.192 0.065 4.302 1.00 85.81 88 PRO A C 1
ATOM 713 O O . PRO A 1 88 ? 4.056 -0.188 3.105 1.00 85.81 88 PRO A O 1
ATOM 716 N N . ILE A 1 89 ? 4.877 1.116 4.727 1.00 81.19 89 ILE A N 1
ATOM 717 C CA . ILE A 1 89 ? 5.510 2.107 3.860 1.00 81.19 89 ILE A CA 1
ATOM 718 C C . ILE A 1 89 ? 6.959 2.328 4.271 1.00 81.19 89 ILE A C 1
ATOM 720 O O . ILE A 1 89 ? 7.356 2.131 5.420 1.00 81.19 89 ILE A O 1
ATOM 724 N N . ARG A 1 90 ? 7.776 2.765 3.320 1.00 77.12 90 ARG A N 1
ATOM 725 C CA . ARG A 1 90 ? 9.185 3.062 3.569 1.00 77.12 90 ARG A CA 1
ATOM 726 C C . ARG A 1 90 ? 9.599 4.301 2.808 1.00 77.12 90 ARG A C 1
ATOM 728 O O . ARG A 1 90 ? 9.139 4.542 1.693 1.00 77.12 90 ARG A O 1
ATOM 735 N N . GLN A 1 91 ? 10.563 5.029 3.354 1.00 74.62 91 GLN A N 1
ATOM 736 C CA . GLN A 1 91 ? 11.304 5.978 2.538 1.00 74.62 91 GLN A CA 1
ATOM 737 C C . GLN A 1 91 ? 12.158 5.220 1.511 1.00 74.62 91 GLN A C 1
ATOM 739 O O . GLN A 1 91 ? 12.900 4.304 1.872 1.00 74.62 91 GLN A O 1
ATOM 744 N N . LEU A 1 92 ? 12.091 5.631 0.240 1.00 72.31 92 LEU A N 1
ATOM 745 C CA . LEU A 1 92 ? 12.773 4.957 -0.874 1.00 72.31 92 LEU A CA 1
ATOM 746 C C . LEU A 1 92 ? 14.293 4.820 -0.685 1.00 72.31 92 LEU A C 1
ATOM 748 O O . LEU A 1 92 ? 14.880 3.860 -1.183 1.00 72.31 92 LEU A O 1
ATOM 752 N N . SER A 1 93 ? 14.912 5.739 0.063 1.00 67.94 93 SER A N 1
ATOM 753 C CA . SER A 1 93 ? 16.347 5.747 0.372 1.00 67.94 93 SER A CA 1
ATOM 754 C C . SER A 1 93 ? 16.786 4.698 1.398 1.00 67.94 93 SER A C 1
ATOM 756 O O . SER A 1 93 ? 17.986 4.497 1.570 1.00 67.94 93 SER A O 1
ATOM 758 N N . LEU A 1 94 ? 15.860 4.049 2.110 1.00 69.81 94 LEU A N 1
ATOM 759 C CA . LEU A 1 94 ? 16.200 3.010 3.085 1.00 69.81 94 LEU A CA 1
ATOM 760 C C . LEU A 1 94 ? 16.446 1.656 2.386 1.00 69.81 94 LEU A C 1
ATOM 762 O O . LEU A 1 94 ? 15.819 1.381 1.363 1.00 69.81 94 LEU A O 1
ATOM 766 N N . PRO A 1 95 ? 17.324 0.781 2.908 1.00 71.25 95 PRO A N 1
ATOM 767 C CA . PRO A 1 95 ? 17.507 -0.566 2.365 1.00 71.25 95 PRO A CA 1
ATOM 768 C C . PRO A 1 95 ? 16.236 -1.432 2.439 1.00 71.25 95 PRO A C 1
ATOM 770 O O . PRO A 1 95 ? 15.497 -1.399 3.425 1.00 71.25 95 PRO A O 1
ATOM 773 N N . LEU A 1 96 ? 16.012 -2.255 1.408 1.00 70.62 96 LEU A N 1
ATOM 774 C CA . LEU A 1 96 ? 14.808 -3.090 1.262 1.00 70.62 96 LEU A CA 1
ATOM 775 C C . LEU A 1 96 ? 14.737 -4.269 2.234 1.00 70.62 96 LEU A C 1
ATOM 777 O O . LEU A 1 96 ? 13.658 -4.600 2.724 1.00 70.62 96 LEU A O 1
ATOM 781 N N . GLU A 1 97 ? 15.876 -4.930 2.473 1.00 66.75 97 GLU A N 1
ATOM 782 C CA . GLU A 1 97 ? 15.933 -6.207 3.200 1.00 66.75 97 GLU A CA 1
ATOM 783 C C . GLU A 1 97 ? 15.365 -6.079 4.614 1.00 66.75 97 GLU A C 1
ATOM 785 O O . GLU A 1 97 ? 14.599 -6.932 5.063 1.00 66.75 97 GLU A O 1
ATOM 790 N N . SER A 1 98 ? 15.695 -4.988 5.311 1.00 65.44 98 SER A N 1
ATOM 791 C CA . SER A 1 98 ? 15.158 -4.720 6.642 1.00 65.44 98 SER A CA 1
ATOM 792 C C . SER A 1 98 ? 13.675 -4.381 6.616 1.00 65.44 98 SER A C 1
ATOM 794 O O . SER A 1 98 ? 12.993 -4.678 7.583 1.00 65.44 98 SER A O 1
ATOM 796 N N . PHE A 1 99 ? 13.161 -3.785 5.541 1.00 77.31 99 PHE A N 1
ATOM 797 C CA . PHE A 1 99 ? 11.766 -3.362 5.482 1.00 77.31 99 PHE A CA 1
ATOM 798 C C . PHE A 1 99 ? 10.824 -4.547 5.261 1.00 77.31 99 PHE A C 1
ATOM 800 O O . PHE A 1 99 ? 10.022 -4.855 6.137 1.00 77.31 99 PHE A O 1
ATOM 807 N N . TYR A 1 100 ? 10.959 -5.256 4.136 1.00 78.75 100 TYR A N 1
ATOM 808 C CA . TYR A 1 100 ? 10.053 -6.358 3.810 1.00 78.75 100 TYR A CA 1
ATOM 809 C C . TYR A 1 100 ? 10.147 -7.468 4.853 1.00 78.75 100 TYR A C 1
ATOM 811 O O . TYR A 1 100 ? 9.131 -7.931 5.351 1.00 78.75 100 TYR A O 1
ATOM 819 N N . LYS A 1 101 ? 11.360 -7.856 5.257 1.00 77.31 101 LYS A N 1
ATOM 820 C CA . LYS A 1 101 ? 11.518 -8.952 6.211 1.00 77.31 101 LYS A CA 1
ATOM 821 C C . LYS A 1 101 ? 11.096 -8.578 7.631 1.00 77.31 101 LYS A C 1
ATOM 823 O O . LYS A 1 101 ? 10.489 -9.423 8.278 1.00 77.31 101 LYS A O 1
ATOM 828 N N . LYS A 1 102 ? 11.424 -7.380 8.137 1.00 76.94 102 LYS A N 1
ATOM 829 C CA . LYS A 1 102 ? 11.100 -7.018 9.531 1.00 76.94 102 LYS A CA 1
ATOM 830 C C . LYS A 1 102 ? 9.672 -6.506 9.646 1.00 76.94 102 LYS A C 1
ATOM 832 O O . LYS A 1 102 ? 8.858 -7.167 10.274 1.00 76.94 102 LYS A O 1
ATOM 837 N N . VAL A 1 103 ? 9.345 -5.429 8.930 1.00 78.06 103 VAL A N 1
ATOM 838 C CA . VAL A 1 103 ? 8.063 -4.729 9.086 1.00 78.06 103 VAL A CA 1
ATOM 839 C C . VAL A 1 103 ? 6.895 -5.627 8.696 1.00 78.06 103 VAL A C 1
ATOM 841 O O . VAL A 1 103 ? 5.961 -5.766 9.471 1.00 78.06 103 VAL A O 1
ATOM 844 N N . ILE A 1 104 ? 6.938 -6.304 7.543 1.00 80.56 104 ILE A N 1
ATOM 845 C CA . ILE A 1 104 ? 5.810 -7.171 7.164 1.00 80.56 104 ILE A CA 1
ATOM 846 C C . ILE A 1 104 ? 5.659 -8.331 8.153 1.00 80.56 104 ILE A C 1
ATOM 848 O O . ILE A 1 104 ? 4.540 -8.614 8.571 1.00 80.56 104 ILE A O 1
ATOM 852 N N . THR A 1 105 ? 6.748 -8.990 8.559 1.00 81.94 105 THR A N 1
ATOM 853 C CA . THR A 1 105 ? 6.677 -10.125 9.499 1.00 81.94 105 THR A CA 1
ATOM 854 C C . THR A 1 105 ? 6.149 -9.698 10.869 1.00 81.94 105 THR A C 1
ATOM 856 O O . THR A 1 105 ? 5.261 -10.356 11.405 1.00 81.94 105 THR A O 1
ATOM 859 N N . GLU A 1 106 ? 6.648 -8.589 11.415 1.00 82.44 106 GLU A N 1
ATOM 860 C CA . GLU A 1 106 ? 6.216 -8.041 12.707 1.00 82.44 106 GLU A CA 1
ATOM 861 C C . GLU A 1 106 ? 4.738 -7.632 12.666 1.00 82.44 106 GLU A C 1
ATOM 863 O O . GLU A 1 106 ? 3.961 -8.049 13.524 1.00 82.44 106 GLU A O 1
ATOM 868 N N . LEU A 1 107 ? 4.309 -6.916 11.619 1.00 84.75 107 LEU A N 1
ATOM 869 C CA . LEU A 1 107 ? 2.904 -6.529 11.458 1.00 84.75 107 LEU A CA 1
ATOM 870 C C . LEU A 1 107 ? 1.983 -7.731 11.246 1.00 84.75 107 LEU A C 1
ATOM 872 O O . LEU A 1 107 ? 0.846 -7.720 11.712 1.00 84.75 107 LEU A O 1
ATOM 876 N N . SER A 1 108 ? 2.462 -8.786 10.585 1.00 83.12 108 SER A N 1
ATOM 877 C CA . SER A 1 108 ? 1.676 -10.012 10.399 1.00 83.12 108 SER A CA 1
ATOM 878 C C . SER A 1 108 ? 1.333 -10.680 11.730 1.00 83.12 108 SER A C 1
ATOM 880 O O . SER A 1 108 ? 0.277 -11.298 11.839 1.00 83.12 108 SER A O 1
ATOM 882 N N . GLY A 1 109 ? 2.182 -10.516 12.752 1.00 84.12 109 GLY A N 1
ATOM 883 C CA . GLY A 1 109 ? 1.941 -11.008 14.109 1.00 84.12 109 GLY A CA 1
ATOM 884 C C . GLY A 1 109 ? 0.816 -10.284 14.858 1.00 84.12 109 GLY A C 1
ATOM 885 O O . GLY A 1 109 ? 0.299 -10.820 15.837 1.00 84.12 109 GLY A O 1
ATOM 886 N N . LEU A 1 110 ? 0.380 -9.106 14.394 1.00 85.56 110 LEU A N 1
ATOM 887 C CA . LEU A 1 110 ? -0.706 -8.343 15.022 1.00 85.56 110 LEU A CA 1
ATOM 888 C C . LEU A 1 110 ? -2.101 -8.910 14.729 1.00 85.56 110 LEU A C 1
ATOM 890 O O . LEU A 1 110 ? -3.077 -8.425 15.295 1.00 85.56 110 LEU A O 1
ATOM 894 N N . HIS A 1 111 ? -2.217 -9.923 13.861 1.00 85.06 111 HIS A N 1
ATOM 895 C CA . HIS A 1 111 ? -3.503 -10.473 13.409 1.00 85.06 111 HIS A CA 1
ATOM 896 C C . HIS A 1 111 ? -4.442 -9.388 12.841 1.00 85.06 111 HIS A C 1
ATOM 898 O O . HIS A 1 111 ? -5.667 -9.466 12.949 1.00 85.06 111 HIS A O 1
ATOM 904 N N . VAL A 1 112 ? -3.854 -8.354 12.234 1.00 90.12 112 VAL A N 1
ATOM 905 C CA . VAL A 1 112 ? -4.556 -7.308 11.489 1.00 90.12 112 VAL A CA 1
ATOM 906 C C . VAL A 1 112 ? -4.240 -7.506 10.010 1.00 90.12 112 VAL A C 1
ATOM 908 O O . VAL A 1 112 ? -3.072 -7.729 9.677 1.00 90.12 112 VAL A O 1
ATOM 911 N N . PRO A 1 113 ? -5.238 -7.439 9.116 1.00 91.06 113 PRO A N 1
ATOM 912 C CA . PRO A 1 113 ? -4.988 -7.604 7.696 1.00 91.06 113 PRO A CA 1
ATOM 913 C C . PRO A 1 113 ? -4.014 -6.544 7.160 1.00 91.06 113 PRO A C 1
ATOM 915 O O . PRO A 1 113 ? -4.038 -5.380 7.564 1.00 91.06 113 PRO A O 1
ATOM 918 N N . LEU A 1 114 ? -3.141 -6.950 6.243 1.00 91.25 114 LEU A N 1
ATOM 919 C CA . LEU A 1 114 ? -2.139 -6.094 5.623 1.00 91.25 114 LEU A CA 1
ATOM 920 C C . LEU A 1 114 ? -2.582 -5.658 4.227 1.00 91.25 114 LEU A C 1
ATOM 922 O O . LEU A 1 114 ? -3.181 -6.423 3.466 1.00 91.25 114 LEU A O 1
ATOM 926 N N . SER A 1 115 ? -2.216 -4.429 3.890 1.00 91.25 115 SER A N 1
ATOM 927 C CA . SER A 1 115 ? -2.293 -3.855 2.552 1.00 91.25 115 SER A CA 1
ATOM 928 C C . SER A 1 115 ? -0.885 -3.674 1.986 1.00 91.25 115 SER A C 1
ATOM 930 O O . SER A 1 115 ? -0.001 -3.314 2.746 1.00 91.25 115 SER A O 1
ATOM 932 N N . ILE A 1 116 ? -0.647 -3.871 0.687 1.00 90.25 116 ILE A N 1
ATOM 933 C CA . ILE A 1 116 ? 0.677 -3.692 0.057 1.00 90.25 116 ILE A CA 1
ATOM 934 C C . ILE A 1 116 ? 0.576 -2.870 -1.230 1.00 90.25 116 ILE A C 1
ATOM 936 O O . ILE A 1 116 ? -0.254 -3.168 -2.082 1.00 90.25 116 ILE A O 1
ATOM 940 N N . ASP A 1 117 ? 1.463 -1.887 -1.417 1.00 90.69 117 ASP A N 1
ATOM 941 C CA . ASP A 1 117 ? 1.627 -1.184 -2.700 1.00 90.69 117 ASP A CA 1
ATOM 942 C C . ASP A 1 117 ? 2.548 -1.965 -3.649 1.00 90.69 117 ASP A C 1
ATOM 944 O O . ASP A 1 117 ? 3.753 -2.106 -3.414 1.00 90.69 117 ASP A O 1
ATOM 948 N N . LEU A 1 118 ? 1.975 -2.476 -4.742 1.00 91.69 118 LEU A N 1
ATOM 949 C CA . LEU A 1 118 ? 2.705 -3.243 -5.750 1.00 91.69 118 LEU A CA 1
ATOM 950 C C . LEU A 1 118 ? 3.582 -2.369 -6.654 1.00 91.69 118 LEU A C 1
ATOM 952 O O . LEU A 1 118 ? 4.597 -2.856 -7.154 1.00 91.69 118 LEU A O 1
ATOM 956 N N . GLY A 1 119 ? 3.261 -1.086 -6.814 1.00 91.50 119 GLY A N 1
ATOM 957 C CA . GLY A 1 119 ? 4.125 -0.112 -7.476 1.00 91.50 119 GLY A CA 1
ATOM 958 C C . GLY A 1 119 ? 5.406 0.131 -6.689 1.00 91.50 119 GLY A C 1
ATOM 959 O O . GLY A 1 119 ? 6.499 0.133 -7.259 1.00 91.50 119 GLY A O 1
ATOM 960 N N . LEU A 1 120 ? 5.307 0.239 -5.360 1.00 89.00 120 LEU A N 1
ATOM 961 C CA . LEU A 1 120 ? 6.483 0.307 -4.485 1.00 89.00 120 LEU A CA 1
ATOM 962 C C . LEU A 1 120 ? 7.338 -0.959 -4.610 1.00 89.00 120 LEU A C 1
ATOM 964 O O . LEU A 1 120 ? 8.544 -0.865 -4.841 1.00 89.00 120 LEU A O 1
ATOM 968 N N . VAL A 1 121 ? 6.713 -2.138 -4.551 1.00 89.94 121 VAL A N 1
ATOM 969 C CA . VAL A 1 121 ? 7.417 -3.419 -4.722 1.00 89.94 121 VAL A CA 1
ATOM 970 C C . VAL A 1 121 ? 8.102 -3.509 -6.087 1.00 89.94 121 VAL A C 1
ATOM 972 O O . VAL A 1 121 ? 9.263 -3.920 -6.169 1.00 89.94 121 VAL A O 1
ATOM 975 N N . LEU A 1 122 ? 7.424 -3.126 -7.171 1.00 90.38 122 LEU A N 1
ATOM 976 C CA . LEU A 1 122 ? 7.999 -3.174 -8.512 1.00 90.38 122 LEU A CA 1
ATOM 977 C C . LEU A 1 122 ? 9.152 -2.174 -8.667 1.00 90.38 122 LEU A C 1
ATOM 979 O O . LEU A 1 122 ? 10.198 -2.539 -9.208 1.00 90.38 122 LEU A O 1
ATOM 983 N N . SER A 1 123 ? 8.993 -0.948 -8.166 1.00 90.12 123 SER A N 1
ATOM 984 C CA . SER A 1 123 ? 10.060 0.056 -8.078 1.00 90.12 123 SER A CA 1
ATOM 985 C C . SER A 1 123 ? 11.296 -0.525 -7.384 1.00 90.12 123 SER A C 1
ATOM 987 O O . SER A 1 123 ? 12.409 -0.470 -7.912 1.00 90.12 123 SER A O 1
ATOM 989 N N . ASP A 1 124 ? 11.097 -1.180 -6.245 1.00 87.06 124 ASP A N 1
ATOM 990 C CA . ASP A 1 124 ? 12.162 -1.784 -5.448 1.00 87.06 124 ASP A CA 1
ATOM 991 C C . ASP A 1 124 ? 12.867 -2.920 -6.191 1.00 87.06 124 ASP A C 1
ATOM 993 O O . ASP A 1 124 ? 14.099 -2.974 -6.247 1.00 87.06 124 ASP A O 1
ATOM 997 N N . CYS A 1 125 ? 12.099 -3.774 -6.865 1.00 87.88 125 CYS A N 1
ATOM 998 C CA . CYS A 1 125 ? 12.635 -4.825 -7.721 1.00 87.88 125 CYS A CA 1
ATOM 999 C C . CYS A 1 125 ? 13.467 -4.269 -8.888 1.00 87.88 125 CYS A C 1
ATOM 1001 O O . CYS A 1 125 ? 14.515 -4.835 -9.215 1.00 87.88 125 CYS A O 1
ATOM 1003 N N . LYS A 1 126 ? 13.005 -3.185 -9.529 1.00 88.62 126 LYS A N 1
ATOM 1004 C CA . LYS A 1 126 ? 13.696 -2.545 -10.660 1.00 88.62 126 LYS A CA 1
ATOM 1005 C C . LYS A 1 126 ? 14.995 -1.858 -10.206 1.00 88.62 126 LYS A C 1
ATOM 1007 O O . LYS A 1 126 ? 15.995 -1.958 -10.911 1.00 88.62 126 LYS A O 1
ATOM 1012 N N . ASN A 1 127 ? 15.002 -1.229 -9.030 1.00 86.88 127 ASN A N 1
ATOM 1013 C CA . ASN A 1 127 ? 16.153 -0.485 -8.507 1.00 86.88 127 ASN A CA 1
ATOM 1014 C C . ASN A 1 127 ? 17.260 -1.371 -7.914 1.00 86.88 127 ASN A C 1
ATOM 1016 O O . ASN A 1 127 ? 18.437 -1.070 -8.083 1.00 86.88 127 ASN A O 1
ATOM 1020 N N . TRP A 1 128 ? 16.908 -2.456 -7.215 1.00 83.38 128 TRP A N 1
ATOM 1021 C CA . TRP A 1 128 ? 17.877 -3.243 -6.432 1.00 83.38 128 TRP A CA 1
ATOM 1022 C C . TRP A 1 128 ? 18.261 -4.580 -7.085 1.00 83.38 128 TRP A C 1
ATOM 1024 O O . TRP A 1 128 ? 19.235 -5.218 -6.685 1.00 83.38 128 TRP A O 1
ATOM 1034 N N . GLY A 1 129 ? 17.546 -4.998 -8.133 1.00 80.81 129 GLY A N 1
ATOM 1035 C CA . GLY A 1 129 ? 17.924 -6.118 -8.992 1.00 80.81 129 GLY A CA 1
ATOM 1036 C C . GLY A 1 129 ? 17.217 -7.450 -8.705 1.00 80.81 129 GLY A C 1
ATOM 1037 O O . GLY A 1 129 ? 16.403 -7.612 -7.795 1.00 80.81 129 GLY A O 1
ATOM 1038 N N . LYS A 1 130 ? 17.530 -8.456 -9.535 1.00 77.56 130 LYS A N 1
ATOM 1039 C CA . LYS A 1 130 ? 16.743 -9.702 -9.657 1.00 77.56 130 LYS A CA 1
ATOM 1040 C C . LYS A 1 130 ? 16.745 -10.607 -8.420 1.00 77.56 130 LYS A C 1
ATOM 1042 O O . LYS A 1 130 ? 15.776 -11.339 -8.230 1.00 77.56 130 LYS A O 1
ATOM 1047 N N . LYS A 1 131 ? 17.816 -10.604 -7.616 1.00 77.19 131 LYS A N 1
ATOM 1048 C CA . LYS A 1 131 ? 17.910 -11.445 -6.407 1.00 77.19 131 LYS A CA 1
ATOM 1049 C C . LYS A 1 131 ? 16.820 -11.056 -5.399 1.00 77.19 131 LYS A C 1
ATOM 1051 O O . LYS A 1 131 ? 16.053 -11.914 -4.977 1.00 77.19 131 LYS A O 1
ATOM 1056 N N . TYR A 1 132 ? 16.682 -9.756 -5.144 1.00 78.25 132 TYR A N 1
ATOM 1057 C CA . TYR A 1 132 ? 15.693 -9.188 -4.227 1.00 78.25 132 TYR A CA 1
ATOM 1058 C C . TYR A 1 132 ? 14.252 -9.421 -4.665 1.00 78.25 132 TYR A C 1
ATOM 1060 O O . TYR A 1 132 ? 13.410 -9.775 -3.844 1.00 78.25 132 TYR A O 1
ATOM 1068 N N . LYS A 1 133 ? 13.983 -9.323 -5.973 1.00 82.31 133 LYS A N 1
ATOM 1069 C CA . LYS A 1 133 ? 12.653 -9.601 -6.534 1.00 82.31 133 LYS A CA 1
ATOM 1070 C C . LYS A 1 133 ? 12.121 -10.975 -6.120 1.00 82.31 133 LYS A C 1
ATOM 1072 O O . LYS A 1 133 ? 10.958 -11.092 -5.748 1.00 82.31 133 LYS A O 1
ATOM 1077 N N . LYS A 1 134 ? 12.954 -12.020 -6.184 1.00 83.44 134 LYS A N 1
ATOM 1078 C CA . LYS A 1 134 ? 12.522 -13.386 -5.843 1.00 83.44 134 LYS A CA 1
ATOM 1079 C C . LYS A 1 134 ? 12.167 -13.525 -4.364 1.00 83.44 134 LYS A C 1
ATOM 1081 O O . LYS A 1 134 ? 11.153 -14.137 -4.050 1.00 83.44 134 LYS A O 1
ATOM 1086 N N . GLU A 1 135 ? 12.986 -12.959 -3.484 1.00 84.56 135 GLU A N 1
ATOM 1087 C CA . GLU A 1 135 ? 12.793 -13.039 -2.033 1.00 84.56 135 GLU A CA 1
ATOM 1088 C C . GLU A 1 135 ? 11.541 -12.271 -1.586 1.00 84.56 135 GLU A C 1
ATOM 1090 O O . GLU A 1 135 ? 10.732 -12.811 -0.835 1.00 84.56 135 GLU A O 1
ATOM 1095 N N . ILE A 1 136 ? 11.329 -11.057 -2.110 1.00 85.44 136 ILE A N 1
ATOM 1096 C CA . ILE A 1 136 ? 10.149 -10.241 -1.790 1.00 85.44 136 ILE A CA 1
ATOM 1097 C C . ILE A 1 136 ? 8.872 -10.930 -2.276 1.00 85.44 136 ILE A C 1
ATOM 1099 O O . ILE A 1 136 ? 7.935 -11.092 -1.503 1.00 85.44 136 ILE A O 1
ATOM 1103 N N . LEU A 1 137 ? 8.833 -11.402 -3.527 1.00 84.94 137 LEU A N 1
ATOM 1104 C CA . LEU A 1 137 ? 7.652 -12.095 -4.053 1.00 84.94 137 LEU A CA 1
ATOM 1105 C C . LEU A 1 137 ? 7.335 -13.382 -3.284 1.00 84.94 137 LEU A C 1
ATOM 1107 O O . LEU A 1 137 ? 6.163 -13.683 -3.075 1.00 84.94 137 LEU A O 1
ATOM 1111 N N . ALA A 1 138 ? 8.352 -14.137 -2.856 1.00 86.50 138 ALA A N 1
ATOM 1112 C CA . ALA A 1 138 ? 8.146 -15.328 -2.036 1.00 86.50 138 ALA A CA 1
ATOM 1113 C C . ALA A 1 138 ? 7.519 -14.974 -0.680 1.00 86.50 138 ALA A C 1
ATOM 1115 O O . ALA A 1 138 ? 6.542 -15.611 -0.295 1.00 86.50 138 ALA A O 1
ATOM 1116 N N . LEU A 1 139 ? 8.028 -13.931 -0.012 1.00 86.06 139 LEU A N 1
ATOM 1117 C CA . LEU A 1 139 ? 7.478 -13.436 1.251 1.00 86.06 139 LEU A CA 1
ATOM 1118 C C . LEU A 1 139 ? 6.021 -12.984 1.101 1.00 86.06 139 LEU A C 1
ATOM 1120 O O . LEU A 1 139 ? 5.188 -13.352 1.921 1.00 86.06 139 LEU A O 1
ATOM 1124 N N . LEU A 1 140 ? 5.718 -12.198 0.063 1.00 87.62 140 LEU A N 1
ATOM 1125 C CA . LEU A 1 140 ? 4.361 -11.705 -0.185 1.00 87.62 140 LEU A CA 1
ATOM 1126 C C . LEU A 1 140 ? 3.384 -12.861 -0.453 1.00 87.62 140 LEU A C 1
ATOM 1128 O O . LEU A 1 140 ? 2.293 -12.871 0.100 1.00 87.62 140 LEU A O 1
ATOM 1132 N N . ARG A 1 141 ? 3.785 -13.866 -1.244 1.00 86.12 141 ARG A N 1
ATOM 1133 C CA . ARG A 1 141 ? 2.945 -15.043 -1.539 1.00 86.12 141 ARG A CA 1
ATOM 1134 C C . ARG A 1 141 ? 2.669 -15.909 -0.320 1.00 86.12 141 ARG A C 1
ATOM 1136 O O . ARG A 1 141 ? 1.598 -16.492 -0.214 1.00 86.12 141 ARG A O 1
ATOM 1143 N N . SER A 1 142 ? 3.653 -16.055 0.562 1.00 85.50 142 SER A N 1
ATOM 1144 C CA . SER A 1 142 ? 3.548 -16.936 1.724 1.00 85.50 142 SER A CA 1
ATOM 1145 C C . SER A 1 142 ? 2.869 -16.281 2.923 1.00 85.50 142 SER A C 1
ATOM 1147 O O . SER A 1 142 ? 2.828 -16.893 3.987 1.00 85.50 142 SER A O 1
ATOM 1149 N N . ASN A 1 143 ? 2.411 -15.032 2.800 1.00 84.69 143 ASN A N 1
ATOM 1150 C CA . ASN A 1 143 ? 1.889 -14.264 3.918 1.00 84.69 143 ASN A CA 1
ATOM 1151 C C . ASN A 1 143 ? 0.356 -14.160 3.854 1.00 84.69 143 ASN A C 1
ATOM 1153 O O . ASN A 1 143 ? -0.165 -13.325 3.113 1.00 84.69 143 ASN A O 1
ATOM 1157 N N . PRO A 1 144 ? -0.370 -14.960 4.655 1.00 82.00 144 PRO A N 1
ATOM 1158 C CA . PRO A 1 144 ? -1.829 -14.987 4.622 1.00 82.00 144 PRO A CA 1
ATOM 1159 C C . PRO A 1 144 ? -2.477 -13.719 5.192 1.00 82.00 144 PRO A C 1
ATOM 1161 O O . PRO A 1 144 ? -3.672 -13.516 5.003 1.00 82.00 144 PRO A O 1
ATOM 1164 N N . SER A 1 145 ? -1.725 -12.861 5.889 1.00 87.69 145 SER A N 1
ATOM 1165 C CA . SER A 1 145 ? -2.263 -11.615 6.439 1.00 87.69 145 SER A CA 1
ATOM 1166 C C . SER A 1 145 ? -2.480 -10.555 5.357 1.00 87.69 145 SER A C 1
ATOM 1168 O O . SER A 1 145 ? -3.261 -9.628 5.568 1.00 87.69 145 SER A O 1
ATOM 1170 N N . ILE A 1 146 ? -1.819 -10.661 4.198 1.00 88.00 146 ILE A N 1
ATOM 1171 C CA . ILE A 1 146 ? -1.992 -9.711 3.093 1.00 88.00 146 ILE A CA 1
ATOM 1172 C C . ILE A 1 146 ? -3.317 -9.990 2.388 1.00 88.00 146 ILE A C 1
ATOM 1174 O O . ILE A 1 146 ? -3.529 -11.056 1.823 1.00 88.00 146 ILE A O 1
ATOM 1178 N N . SER A 1 147 ? -4.201 -8.999 2.396 1.00 87.81 147 SER A N 1
ATOM 1179 C CA . SER A 1 147 ? -5.563 -9.114 1.854 1.00 87.81 147 SER A CA 1
ATOM 1180 C C . SER A 1 147 ? -5.991 -7.882 1.063 1.00 87.81 147 SER A C 1
ATOM 1182 O O . SER A 1 147 ? -7.139 -7.788 0.636 1.00 87.81 147 SER A O 1
ATOM 1184 N N . MET A 1 148 ? -5.081 -6.933 0.844 1.00 88.69 148 MET A N 1
ATOM 1185 C CA . MET A 1 148 ? -5.332 -5.747 0.040 1.00 88.69 148 MET A CA 1
ATOM 1186 C C . MET A 1 148 ? -4.085 -5.355 -0.756 1.00 88.69 148 MET A C 1
ATOM 1188 O O . MET A 1 148 ? -2.977 -5.349 -0.222 1.00 88.69 148 MET A O 1
ATOM 1192 N N . PHE A 1 149 ? -4.264 -4.980 -2.021 1.00 89.31 149 PHE A N 1
ATOM 1193 C CA . PHE A 1 149 ? -3.177 -4.521 -2.883 1.00 89.31 149 PHE A CA 1
ATOM 1194 C C . PHE A 1 149 ? -3.497 -3.166 -3.505 1.00 89.31 149 PHE A C 1
ATOM 1196 O O . PHE A 1 149 ? -4.562 -2.971 -4.089 1.00 89.31 149 PHE A O 1
ATOM 1203 N N . TRP A 1 150 ? -2.558 -2.234 -3.381 1.00 90.25 150 TRP A N 1
ATOM 1204 C CA . TRP A 1 150 ? -2.593 -0.938 -4.040 1.00 90.25 150 TRP A CA 1
ATOM 1205 C C . TRP A 1 150 ? -1.851 -1.033 -5.373 1.00 90.25 150 TRP A C 1
ATOM 1207 O O . TRP A 1 150 ? -0.749 -1.586 -5.451 1.00 90.25 150 TRP A O 1
ATOM 1217 N N . LEU A 1 151 ? -2.469 -0.495 -6.418 1.00 90.94 151 LEU A N 1
ATOM 1218 C CA . LEU A 1 151 ? -2.003 -0.552 -7.796 1.00 90.94 151 LEU A CA 1
ATOM 1219 C C . LEU A 1 151 ? -1.534 0.844 -8.213 1.00 90.94 151 LEU A C 1
ATOM 1221 O O . LEU A 1 151 ? -2.284 1.603 -8.822 1.00 90.94 151 LEU A O 1
ATOM 1225 N N . SER A 1 152 ? -0.307 1.189 -7.825 1.00 90.75 152 SER A N 1
ATOM 1226 C CA . SER A 1 152 ? 0.377 2.432 -8.210 1.00 90.75 152 SER A CA 1
ATOM 1227 C C . SER A 1 152 ? 1.299 2.174 -9.398 1.00 90.75 152 SER A C 1
ATOM 1229 O O . SER A 1 152 ? 2.068 1.221 -9.348 1.00 90.75 152 SER A O 1
ATOM 1231 N N . ALA A 1 153 ? 1.305 3.012 -10.436 1.00 91.06 153 ALA A N 1
ATOM 1232 C CA . ALA A 1 153 ? 2.255 2.856 -11.542 1.00 91.06 153 ALA A CA 1
ATOM 1233 C C . ALA A 1 153 ? 3.710 3.114 -11.120 1.00 91.06 153 ALA A C 1
ATOM 1235 O O . ALA A 1 153 ? 3.973 3.631 -10.031 1.00 91.06 153 ALA A O 1
ATOM 1236 N N . VAL A 1 154 ? 4.677 2.777 -11.979 1.00 92.06 154 VAL A N 1
ATOM 1237 C CA . VAL A 1 154 ? 6.108 2.995 -11.736 1.00 92.06 154 VAL A CA 1
ATOM 1238 C C . VAL A 1 154 ? 6.753 3.745 -12.891 1.00 92.06 154 VAL A C 1
ATOM 1240 O O . VAL A 1 154 ? 6.978 3.199 -13.969 1.00 92.06 154 VAL A O 1
ATOM 1243 N N . ARG A 1 155 ? 7.219 4.961 -12.606 1.00 90.62 155 ARG A N 1
ATOM 1244 C CA . ARG A 1 155 ? 7.935 5.783 -13.583 1.00 90.62 155 ARG A CA 1
ATOM 1245 C C . ARG A 1 155 ? 9.439 5.734 -13.395 1.00 90.62 155 ARG A C 1
ATOM 1247 O O . ARG A 1 155 ? 9.940 5.558 -12.282 1.00 90.62 155 ARG A O 1
ATOM 1254 N N . LYS A 1 156 ? 10.180 5.970 -14.477 1.00 90.88 156 LYS A N 1
ATOM 1255 C CA . LYS A 1 156 ? 11.632 6.188 -14.425 1.00 90.88 156 LYS A CA 1
ATOM 1256 C C . LYS A 1 156 ? 11.928 7.678 -14.217 1.00 90.88 156 LYS A C 1
ATOM 1258 O O . LYS A 1 156 ? 11.560 8.510 -15.041 1.00 90.88 156 LYS A O 1
ATOM 1263 N N . ALA A 1 157 ? 12.611 8.014 -13.129 1.00 86.81 157 ALA A N 1
ATOM 1264 C CA . ALA A 1 157 ? 13.054 9.360 -12.784 1.00 86.81 157 ALA A CA 1
ATOM 1265 C C . ALA A 1 157 ? 14.589 9.384 -12.676 1.00 86.81 157 ALA A C 1
ATOM 1267 O O . ALA A 1 157 ? 15.164 9.021 -11.650 1.00 86.81 157 ALA A O 1
ATOM 1268 N N . GLY A 1 158 ? 15.260 9.792 -13.758 1.00 89.31 158 GLY A N 1
ATOM 1269 C CA . GLY A 1 158 ? 16.716 9.668 -13.872 1.00 89.31 158 GLY A CA 1
ATOM 1270 C C . GLY A 1 158 ? 17.133 8.196 -13.900 1.00 89.31 158 GLY A C 1
ATOM 1271 O O . GLY A 1 158 ? 16.646 7.436 -14.738 1.00 89.31 158 GLY A O 1
ATOM 1272 N N . ASP A 1 159 ? 17.990 7.795 -12.962 1.00 86.62 159 ASP A N 1
ATOM 1273 C CA . ASP A 1 159 ? 18.476 6.413 -12.831 1.00 86.62 159 ASP A CA 1
ATOM 1274 C C . ASP A 1 159 ? 17.651 5.554 -11.862 1.00 86.62 159 ASP A C 1
ATOM 1276 O O . ASP A 1 159 ? 17.930 4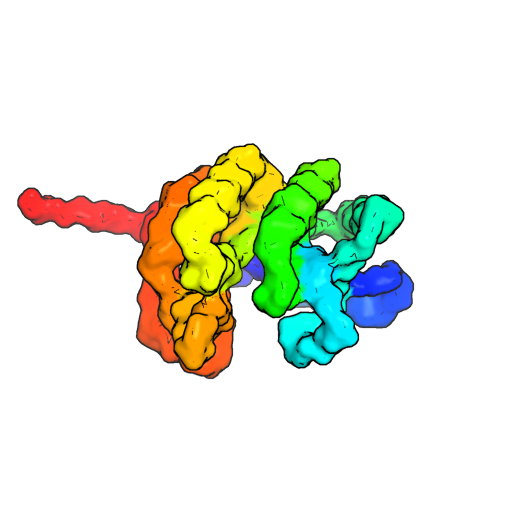.367 -11.704 1.00 86.62 159 ASP A O 1
ATOM 1280 N N . ALA A 1 160 ? 16.623 6.129 -11.233 1.00 87.50 160 ALA A N 1
ATOM 1281 C CA . ALA A 1 160 ? 15.757 5.430 -10.294 1.00 87.50 160 ALA A CA 1
ATOM 1282 C C . ALA A 1 160 ? 14.355 5.214 -10.872 1.00 87.50 160 ALA A C 1
ATOM 1284 O O . ALA A 1 160 ? 13.826 6.032 -11.623 1.00 87.50 160 ALA A O 1
ATOM 1285 N N . PHE A 1 161 ? 13.726 4.119 -10.474 1.00 90.69 161 PHE A N 1
ATOM 1286 C CA . PHE A 1 161 ? 12.296 3.890 -10.625 1.00 90.69 161 PHE A CA 1
ATOM 1287 C C . PHE A 1 161 ? 11.583 4.328 -9.348 1.00 90.69 161 PHE A C 1
ATOM 1289 O O . PHE A 1 161 ? 12.097 4.088 -8.257 1.00 90.69 161 PHE A O 1
ATOM 1296 N N . ILE A 1 162 ? 10.433 4.986 -9.470 1.00 88.44 162 ILE A N 1
ATOM 1297 C CA . ILE A 1 162 ? 9.628 5.422 -8.323 1.00 88.44 162 ILE A CA 1
ATOM 1298 C C . ILE A 1 162 ? 8.139 5.186 -8.599 1.00 88.44 162 ILE A C 1
ATOM 1300 O O . ILE A 1 162 ? 7.727 5.285 -9.759 1.00 88.44 162 ILE A O 1
ATOM 1304 N N . PRO A 1 163 ? 7.316 4.927 -7.569 1.00 88.56 163 PRO A N 1
ATOM 1305 C CA . PRO A 1 163 ? 5.868 4.914 -7.736 1.00 88.56 163 PRO A CA 1
ATOM 1306 C C . PRO A 1 163 ? 5.347 6.267 -8.254 1.00 88.56 163 PRO A C 1
ATOM 1308 O O . PRO A 1 163 ? 5.799 7.320 -7.793 1.00 88.56 163 PRO A O 1
ATOM 1311 N N . CYS A 1 164 ? 4.398 6.255 -9.191 1.00 88.31 164 CYS A N 1
ATOM 1312 C CA . CYS A 1 164 ? 3.597 7.421 -9.566 1.00 88.31 164 CYS A CA 1
ATOM 1313 C C . CYS A 1 164 ? 2.129 7.038 -9.704 1.00 88.31 164 CYS A C 1
ATOM 1315 O O . CYS A 1 164 ? 1.798 6.096 -10.407 1.00 88.31 164 CYS A O 1
ATOM 1317 N N . ALA A 1 165 ? 1.245 7.832 -9.111 1.00 85.69 165 ALA A N 1
ATOM 1318 C CA . ALA A 1 165 ? -0.188 7.760 -9.390 1.00 85.69 165 ALA A CA 1
ATOM 1319 C C . ALA A 1 165 ? -0.574 8.534 -10.671 1.00 85.69 165 ALA A C 1
ATOM 1321 O O . ALA A 1 165 ? -1.726 8.517 -11.079 1.00 85.69 165 ALA A O 1
ATOM 1322 N N . CYS A 1 166 ? 0.392 9.213 -11.296 1.00 84.31 166 CYS A N 1
ATOM 1323 C CA . CYS A 1 166 ? 0.230 10.061 -12.474 1.00 84.31 166 CYS A CA 1
ATOM 1324 C C . CYS A 1 166 ? 0.402 9.333 -13.820 1.00 84.31 166 CYS A C 1
ATOM 1326 O O . CYS A 1 166 ? 0.325 9.965 -14.870 1.00 84.31 166 CYS A O 1
ATOM 1328 N N . GLU A 1 167 ? 0.706 8.034 -13.795 1.00 87.94 167 GLU A N 1
ATOM 1329 C CA . GLU A 1 167 ? 0.969 7.208 -14.979 1.00 87.94 167 GLU A CA 1
ATOM 1330 C C . GLU A 1 167 ? 0.102 5.944 -14.959 1.00 87.94 167 GLU A C 1
ATOM 1332 O O . GLU A 1 167 ? -0.382 5.539 -13.902 1.00 87.94 167 GLU A O 1
ATOM 1337 N N . SER A 1 168 ? -0.102 5.324 -16.125 1.00 88.50 168 SER A N 1
ATOM 1338 C CA . SER A 1 168 ? -0.818 4.047 -16.233 1.00 88.50 168 SER A CA 1
ATOM 1339 C C . SER A 1 168 ? -0.104 2.933 -15.481 1.00 88.50 168 SER A C 1
ATOM 1341 O O . SER A 1 168 ? 1.118 2.798 -15.582 1.00 88.50 168 SER A O 1
ATOM 1343 N N . VAL A 1 169 ? -0.873 2.101 -14.776 1.00 90.25 169 VAL A N 1
ATOM 1344 C CA . VAL A 1 169 ? -0.336 0.973 -14.002 1.00 90.25 169 VAL A CA 1
ATOM 1345 C C . VAL A 1 169 ? 0.392 -0.009 -14.931 1.00 90.25 169 VAL A C 1
ATOM 1347 O O . VAL A 1 169 ? -0.215 -0.570 -15.848 1.00 90.25 169 VAL A O 1
ATOM 1350 N N . ASP A 1 170 ? 1.692 -0.231 -14.679 1.00 90.06 170 ASP A N 1
ATOM 1351 C CA . ASP A 1 170 ? 2.546 -1.140 -15.456 1.00 90.06 170 ASP A CA 1
ATOM 1352 C C . ASP A 1 170 ? 1.924 -2.543 -15.585 1.00 90.06 170 ASP A C 1
ATOM 1354 O O . ASP A 1 170 ? 1.483 -3.130 -14.597 1.00 90.06 170 ASP A O 1
ATOM 1358 N N . ASP A 1 171 ? 2.034 -3.167 -16.762 1.00 89.62 171 ASP A N 1
ATOM 1359 C CA . ASP A 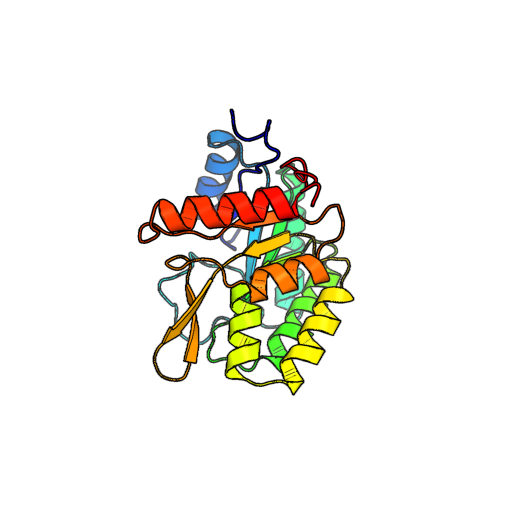1 171 ? 1.629 -4.572 -16.974 1.00 89.62 171 ASP A CA 1
ATOM 1360 C C . ASP A 1 171 ? 2.312 -5.545 -16.002 1.00 89.62 171 ASP A C 1
ATOM 1362 O O . ASP A 1 171 ? 1.704 -6.509 -15.552 1.00 89.62 171 ASP A O 1
ATOM 1366 N N . GLN A 1 172 ? 3.538 -5.243 -15.567 1.00 90.44 172 GLN A N 1
ATOM 1367 C CA . GLN A 1 172 ? 4.236 -6.035 -14.548 1.00 90.44 172 GLN A CA 1
ATOM 1368 C C . GLN A 1 172 ? 3.564 -5.995 -13.167 1.00 90.44 172 GLN A C 1
ATOM 1370 O O . GLN A 1 172 ? 3.766 -6.913 -12.375 1.00 90.44 172 GLN A O 1
ATOM 1375 N N . ILE A 1 173 ? 2.799 -4.947 -12.848 1.00 91.19 173 ILE A N 1
ATOM 1376 C CA . ILE A 1 173 ? 1.994 -4.902 -11.621 1.00 91.19 173 ILE A CA 1
ATOM 1377 C C . ILE A 1 173 ? 0.792 -5.822 -11.777 1.00 91.19 173 ILE A C 1
ATOM 1379 O O . ILE A 1 173 ? 0.521 -6.601 -10.871 1.00 91.19 173 ILE A O 1
ATOM 1383 N N . TRP A 1 174 ? 0.124 -5.793 -12.930 1.00 88.00 174 TRP A N 1
ATOM 1384 C CA . TRP A 1 174 ? -0.983 -6.702 -13.230 1.00 88.00 174 TRP A CA 1
ATOM 1385 C C . TRP A 1 174 ? -0.534 -8.174 -13.211 1.00 88.00 174 TRP A C 1
ATOM 1387 O O . TRP A 1 174 ? -1.183 -9.005 -12.586 1.00 88.00 174 TRP A O 1
ATOM 1397 N N . GLU A 1 175 ? 0.652 -8.487 -13.738 1.00 88.25 175 GLU A N 1
ATOM 1398 C CA . GLU A 1 175 ? 1.262 -9.817 -13.582 1.00 88.25 175 GLU A CA 1
ATOM 1399 C C . GLU A 1 175 ? 1.491 -10.185 -12.105 1.00 88.25 175 GLU A C 1
ATOM 1401 O O . GLU A 1 175 ? 1.312 -11.333 -11.703 1.00 88.25 175 GLU A O 1
ATOM 1406 N N . MET A 1 176 ? 1.916 -9.230 -11.269 1.00 88.62 176 MET A N 1
ATOM 1407 C CA . MET A 1 176 ? 2.078 -9.471 -9.833 1.00 88.62 176 MET A CA 1
ATOM 1408 C C . MET A 1 176 ? 0.737 -9.709 -9.143 1.00 88.62 176 MET A C 1
ATOM 1410 O O . MET A 1 176 ? 0.672 -10.573 -8.274 1.00 88.62 176 MET A O 1
ATOM 1414 N N . VAL A 1 177 ? -0.311 -8.987 -9.538 1.00 84.56 177 VAL A N 1
ATOM 1415 C CA . VAL A 1 177 ? -1.687 -9.186 -9.071 1.00 84.56 177 VAL A CA 1
ATOM 1416 C C . VAL A 1 177 ? -2.134 -10.620 -9.349 1.00 84.56 177 VAL A C 1
ATOM 1418 O O . VAL A 1 177 ? -2.490 -11.324 -8.406 1.00 84.56 177 VAL A O 1
ATOM 1421 N N . ASP A 1 178 ? -2.002 -11.096 -10.588 1.00 82.19 178 ASP A N 1
ATOM 1422 C CA . ASP A 1 178 ? -2.378 -12.466 -10.977 1.00 82.19 178 ASP A CA 1
ATOM 1423 C C . ASP A 1 178 ? -1.625 -13.543 -10.175 1.00 82.19 178 ASP A C 1
ATOM 1425 O O . ASP A 1 178 ? -2.133 -14.634 -9.926 1.00 82.19 178 ASP A O 1
ATOM 1429 N N . LEU A 1 179 ? -0.396 -13.239 -9.754 1.00 81.81 179 LEU A N 1
ATOM 1430 C CA . LEU A 1 179 ? 0.457 -14.146 -8.986 1.00 81.81 179 LEU A CA 1
ATOM 1431 C C . LEU A 1 179 ? 0.225 -14.101 -7.469 1.00 81.81 179 LEU A C 1
ATOM 1433 O O . LEU A 1 179 ? 0.771 -14.959 -6.767 1.00 81.81 179 LEU A O 1
ATOM 1437 N N . LEU A 1 180 ? -0.449 -13.068 -6.959 1.00 79.75 180 LEU A N 1
ATOM 1438 C CA . LEU A 1 180 ? -0.582 -12.779 -5.526 1.00 79.75 180 LEU A CA 1
ATOM 1439 C C . LEU A 1 180 ? -2.031 -12.820 -5.031 1.00 79.75 180 LEU A C 1
ATOM 1441 O O . LEU A 1 180 ? -2.245 -13.050 -3.843 1.00 79.75 180 LEU A O 1
ATOM 1445 N N . ILE A 1 181 ? -3.015 -12.587 -5.898 1.00 74.25 181 ILE A N 1
ATOM 1446 C CA . ILE A 1 181 ? -4.423 -12.542 -5.505 1.00 74.25 181 ILE A CA 1
ATOM 1447 C C . ILE A 1 181 ? -4.951 -13.942 -5.188 1.00 74.25 181 ILE A C 1
ATOM 1449 O O . ILE A 1 181 ? -5.010 -14.816 -6.049 1.00 74.25 181 ILE A O 1
ATOM 1453 N N . GLY A 1 182 ? -5.405 -14.117 -3.945 1.00 64.88 182 GLY A N 1
ATOM 1454 C CA . GLY A 1 182 ? -6.469 -15.067 -3.615 1.00 64.88 182 GLY A CA 1
ATOM 1455 C C . GLY A 1 182 ? -7.844 -14.446 -3.887 1.00 64.88 182 GLY A C 1
ATOM 1456 O O . GLY A 1 182 ? -7.956 -13.223 -3.959 1.00 64.88 182 GLY A O 1
ATOM 1457 N N . GLU A 1 183 ? -8.891 -15.267 -4.013 1.00 63.62 183 GLU A N 1
ATOM 1458 C CA . GLU A 1 183 ? -10.246 -14.835 -4.420 1.00 63.62 183 GLU A CA 1
ATOM 1459 C C . GLU A 1 183 ? -10.782 -13.624 -3.619 1.00 63.62 183 GLU A C 1
ATOM 1461 O O . GLU A 1 183 ? -11.424 -12.739 -4.188 1.00 63.62 183 GLU A O 1
ATOM 1466 N N . ASP A 1 184 ? -10.407 -13.506 -2.341 1.00 67.06 184 ASP A N 1
ATOM 1467 C CA . ASP A 1 184 ? -10.907 -12.481 -1.415 1.00 67.06 184 ASP A CA 1
ATOM 1468 C C . ASP A 1 184 ? -10.055 -11.197 -1.314 1.00 67.06 184 ASP A C 1
ATOM 1470 O O . ASP A 1 184 ? -10.422 -10.256 -0.604 1.00 67.06 184 ASP A O 1
ATOM 1474 N N . ALA A 1 185 ? -8.908 -11.110 -1.998 1.00 75.94 185 ALA A N 1
ATOM 1475 C CA . ALA A 1 185 ? -7.998 -9.972 -1.832 1.00 75.94 185 ALA A CA 1
ATOM 1476 C C . ALA A 1 185 ? -8.582 -8.672 -2.413 1.00 75.94 185 ALA A C 1
ATOM 1478 O O . ALA A 1 185 ? -8.908 -8.612 -3.592 1.00 75.94 185 ALA A O 1
ATOM 1479 N N . SER A 1 186 ? -8.673 -7.588 -1.646 1.00 80.12 186 SER A N 1
ATOM 1480 C CA . SER A 1 186 ? -9.145 -6.284 -2.138 1.00 80.12 186 SER A CA 1
ATOM 1481 C C . SER A 1 186 ? -8.109 -5.601 -3.041 1.00 80.12 186 SER A C 1
ATOM 1483 O O . SER A 1 186 ? -6.905 -5.714 -2.820 1.00 80.12 186 SER A O 1
ATOM 1485 N N . LEU A 1 187 ? -8.568 -4.858 -4.048 1.00 84.31 187 LEU A N 1
ATOM 1486 C CA . LEU A 1 187 ? -7.712 -4.076 -4.943 1.00 84.31 187 LEU A CA 1
ATOM 1487 C C . LEU A 1 187 ? -8.058 -2.592 -4.839 1.00 84.31 187 LEU A C 1
ATOM 1489 O O . LEU A 1 187 ? -9.234 -2.236 -4.846 1.00 84.31 187 LEU A O 1
ATOM 1493 N N . ILE A 1 188 ? -7.037 -1.740 -4.768 1.00 84.50 188 ILE A N 1
ATOM 1494 C CA . ILE A 1 188 ? -7.167 -0.281 -4.763 1.00 84.50 188 ILE A CA 1
ATOM 1495 C C . ILE A 1 188 ? -6.357 0.271 -5.929 1.00 84.50 188 ILE A C 1
ATOM 1497 O O . ILE A 1 188 ? -5.134 0.157 -5.946 1.00 84.50 188 ILE A O 1
ATOM 1501 N N . LEU A 1 189 ? -7.037 0.875 -6.902 1.00 85.62 189 LEU A N 1
ATOM 1502 C CA . LEU A 1 189 ? -6.374 1.578 -7.995 1.00 85.62 189 LEU A CA 1
ATOM 1503 C C . LEU A 1 189 ? -5.923 2.964 -7.526 1.00 85.62 189 LEU A C 1
ATOM 1505 O O . LEU A 1 189 ? -6.732 3.732 -7.005 1.00 85.62 189 LEU A O 1
ATOM 1509 N N . MET A 1 190 ? -4.645 3.285 -7.729 1.00 85.06 190 MET A N 1
ATOM 1510 C CA . MET A 1 190 ? -4.072 4.569 -7.337 1.00 85.06 190 MET A CA 1
ATOM 1511 C C . MET A 1 190 ? -3.963 5.501 -8.537 1.00 85.06 190 MET A C 1
ATOM 1513 O O . MET A 1 190 ? -3.230 5.237 -9.484 1.00 85.06 190 MET A O 1
ATOM 1517 N N . THR A 1 191 ? -4.671 6.623 -8.461 1.00 79.88 191 THR A N 1
ATOM 1518 C CA . THR A 1 191 ? -4.679 7.688 -9.469 1.00 79.88 191 THR A CA 1
ATOM 1519 C C . THR A 1 191 ? -4.559 9.047 -8.780 1.00 79.88 191 THR A C 1
ATOM 1521 O O . THR A 1 191 ? -4.936 9.198 -7.614 1.00 79.88 191 THR A O 1
ATOM 1524 N N . ASP A 1 192 ? -3.999 10.036 -9.472 1.00 80.75 192 ASP A N 1
ATOM 1525 C CA . ASP A 1 192 ? -3.924 11.418 -9.001 1.00 80.75 192 ASP A CA 1
ATOM 1526 C C . ASP A 1 192 ? -4.585 12.416 -9.966 1.00 80.75 192 ASP A C 1
ATOM 1528 O O . ASP A 1 192 ? -5.018 12.086 -11.068 1.00 80.75 192 ASP A O 1
ATOM 1532 N N . ARG A 1 193 ? -4.621 13.693 -9.566 1.00 77.88 193 ARG A N 1
ATOM 1533 C CA . ARG A 1 193 ? -5.191 14.788 -10.373 1.00 77.88 193 ARG A CA 1
ATOM 1534 C C . ARG A 1 193 ? -4.487 15.044 -11.714 1.00 77.88 193 ARG A C 1
ATOM 1536 O O . ARG A 1 193 ? -4.970 15.867 -12.484 1.00 77.88 193 ARG A O 1
ATOM 1543 N N . LEU A 1 194 ? -3.307 14.464 -11.936 1.00 83.69 194 LEU A N 1
ATOM 1544 C CA . LEU A 1 194 ? -2.543 14.591 -13.179 1.00 83.69 194 LEU A CA 1
ATOM 1545 C C . LEU A 1 194 ? -2.849 13.441 -14.146 1.00 83.69 194 LEU A C 1
ATOM 1547 O O . LEU A 1 194 ? -2.418 13.494 -15.296 1.00 83.69 194 LEU A O 1
ATOM 1551 N N . SER A 1 195 ? -3.592 12.430 -13.693 1.00 84.81 195 SER A N 1
ATOM 1552 C CA . SER A 1 195 ? -3.983 11.287 -14.506 1.00 84.81 195 SER A CA 1
ATOM 1553 C C . SER A 1 195 ? -4.928 11.697 -15.632 1.00 84.81 195 SER A C 1
ATOM 1555 O O . SER A 1 195 ? -5.843 12.501 -15.443 1.00 84.81 195 SER A O 1
ATOM 1557 N N . SER A 1 196 ? -4.722 11.117 -16.814 1.00 85.56 196 SER A N 1
ATOM 1558 C CA . SER A 1 196 ? -5.624 11.327 -17.953 1.00 85.56 196 SER A CA 1
ATOM 1559 C C . SER A 1 196 ? -6.857 10.422 -17.871 1.00 85.56 196 SER A C 1
ATOM 1561 O O . SER A 1 196 ? -6.806 9.330 -17.308 1.00 85.56 196 SER A O 1
ATOM 1563 N N . GLU A 1 197 ? -7.963 10.828 -18.493 1.00 86.94 197 GLU A N 1
ATOM 1564 C CA . GLU A 1 197 ? -9.173 9.997 -18.576 1.00 86.94 197 GLU A CA 1
ATOM 1565 C C . GLU A 1 197 ? -8.906 8.654 -19.280 1.00 86.94 197 GLU A C 1
ATOM 1567 O O . GLU A 1 197 ? -9.385 7.611 -18.835 1.00 86.94 197 GLU A O 1
ATOM 1572 N N . THR A 1 198 ? -8.075 8.654 -20.329 1.00 88.25 198 THR A N 1
ATOM 1573 C CA . THR A 1 198 ? -7.650 7.431 -21.032 1.00 88.25 198 THR A CA 1
ATOM 1574 C C . THR A 1 198 ? -6.910 6.470 -20.104 1.00 88.25 198 THR A C 1
ATOM 1576 O O . THR A 1 198 ? -7.187 5.272 -20.117 1.00 88.25 198 THR A O 1
ATOM 1579 N N . GLN A 1 199 ? -5.995 6.989 -19.279 1.00 87.31 199 GLN A N 1
ATOM 1580 C CA . GLN A 1 199 ? -5.275 6.200 -18.279 1.00 87.31 199 GLN A CA 1
ATOM 1581 C C . GLN A 1 199 ? -6.246 5.582 -17.269 1.00 87.31 199 GLN A C 1
ATOM 1583 O O . GLN A 1 199 ? -6.228 4.368 -17.081 1.00 87.31 199 GLN A O 1
ATOM 1588 N N . ILE A 1 200 ? -7.104 6.407 -16.659 1.00 85.25 200 ILE A N 1
ATOM 1589 C CA . ILE A 1 200 ? -8.065 5.962 -15.640 1.00 85.25 200 ILE A CA 1
ATOM 1590 C C . ILE A 1 200 ? -8.974 4.871 -16.213 1.00 85.25 200 ILE A C 1
ATOM 1592 O O . ILE A 1 200 ? -9.164 3.836 -15.581 1.00 85.25 200 ILE A O 1
ATOM 1596 N N . THR A 1 201 ? -9.489 5.071 -17.427 1.00 85.06 201 THR A N 1
ATOM 1597 C CA . THR A 1 201 ? -10.373 4.107 -18.098 1.00 85.06 201 THR A CA 1
ATOM 1598 C C . THR A 1 201 ? -9.671 2.769 -18.318 1.00 85.06 201 THR A C 1
ATOM 1600 O O . THR A 1 201 ? -10.192 1.734 -17.910 1.00 85.06 201 THR A O 1
ATOM 1603 N N . SER A 1 202 ? -8.459 2.787 -18.883 1.00 86.69 202 SER A N 1
ATOM 1604 C CA . SER A 1 202 ? -7.661 1.576 -19.117 1.00 86.69 202 SER A CA 1
ATOM 1605 C C . SER A 1 202 ? -7.395 0.798 -17.824 1.00 86.69 202 SER A C 1
ATOM 1607 O O . SER A 1 202 ? -7.542 -0.424 -17.783 1.00 86.69 202 SER A O 1
ATOM 1609 N N . ASP A 1 203 ? -6.995 1.485 -16.754 1.00 87.12 203 ASP A N 1
ATOM 1610 C CA . ASP A 1 203 ? -6.663 0.824 -15.492 1.00 87.12 203 ASP A CA 1
ATOM 1611 C C . ASP A 1 203 ? -7.911 0.265 -14.785 1.00 87.12 203 ASP A C 1
ATOM 1613 O O . ASP A 1 203 ? -7.858 -0.819 -14.198 1.00 87.12 203 ASP A O 1
ATOM 1617 N N . VAL A 1 204 ? -9.059 0.945 -14.895 1.00 85.38 204 VAL A N 1
ATOM 1618 C CA . VAL A 1 204 ? -10.351 0.439 -14.406 1.00 85.38 204 VAL A CA 1
ATOM 1619 C C . VAL A 1 204 ? -10.795 -0.799 -15.189 1.00 85.38 204 VAL A C 1
ATOM 1621 O O . VAL A 1 204 ? -11.230 -1.774 -14.580 1.00 85.38 204 VAL A O 1
ATOM 1624 N N . GLU A 1 205 ? -10.654 -0.823 -16.515 1.00 84.25 205 GLU A N 1
ATOM 1625 C CA . GLU A 1 205 ? -10.979 -2.007 -17.324 1.00 84.25 205 GLU A CA 1
ATOM 1626 C C . GLU A 1 205 ? -10.127 -3.220 -16.926 1.00 84.25 205 GLU A C 1
ATOM 1628 O O . GLU A 1 205 ? -10.656 -4.316 -16.718 1.00 84.25 205 GLU A O 1
ATOM 1633 N N . LYS A 1 206 ? -8.812 -3.029 -16.745 1.00 85.50 206 LYS A N 1
ATOM 1634 C CA . LYS A 1 206 ? -7.909 -4.083 -16.254 1.00 85.50 206 LYS A CA 1
ATOM 1635 C C . LYS 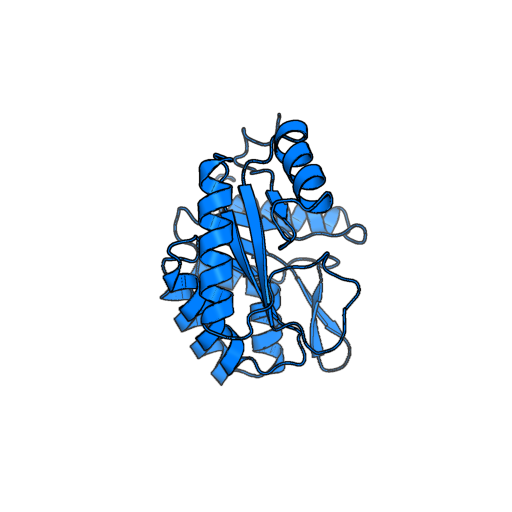A 1 206 ? -8.302 -4.568 -14.859 1.00 85.50 206 LYS A C 1
ATOM 1637 O O . LYS A 1 206 ? -8.340 -5.776 -14.631 1.00 85.50 206 LYS A O 1
ATOM 1642 N N . LEU A 1 207 ? -8.663 -3.654 -13.956 1.00 83.94 207 LEU A N 1
ATOM 1643 C CA . LEU A 1 207 ? -9.153 -3.991 -12.619 1.00 83.94 207 LEU A CA 1
ATOM 1644 C C . LEU A 1 207 ? -10.416 -4.865 -12.678 1.00 83.94 207 LEU A C 1
ATOM 1646 O O . LEU A 1 207 ? -10.488 -5.899 -12.011 1.00 83.94 207 LEU A O 1
ATOM 1650 N N . MET A 1 208 ? -11.394 -4.473 -13.495 1.00 78.81 208 MET A N 1
ATOM 1651 C CA . MET A 1 208 ? -12.646 -5.214 -13.666 1.00 78.81 208 MET A CA 1
ATOM 1652 C C . MET A 1 208 ? -12.405 -6.606 -14.268 1.00 78.81 208 MET A C 1
ATOM 1654 O O . MET A 1 208 ? -13.037 -7.576 -13.843 1.00 78.81 208 MET A O 1
ATOM 1658 N N . ASN A 1 209 ? -11.452 -6.730 -15.197 1.00 79.00 209 ASN A N 1
ATOM 1659 C CA . ASN A 1 209 ? -11.026 -8.013 -15.760 1.00 79.00 209 ASN A CA 1
ATOM 1660 C C . ASN A 1 209 ? -10.352 -8.912 -14.713 1.00 79.00 209 ASN A C 1
ATOM 1662 O O . ASN A 1 209 ? -10.714 -10.084 -14.596 1.00 79.00 209 ASN A O 1
ATOM 1666 N N . ALA A 1 210 ? -9.423 -8.371 -13.916 1.00 75.62 210 ALA A N 1
ATOM 1667 C CA . ALA A 1 210 ? -8.737 -9.107 -12.850 1.00 75.62 210 ALA A CA 1
ATOM 1668 C C . ALA A 1 210 ? -9.709 -9.614 -11.768 1.00 75.62 210 ALA A C 1
ATOM 1670 O O . ALA A 1 210 ? -9.488 -10.658 -11.160 1.00 75.62 210 ALA A O 1
ATOM 1671 N N . LYS A 1 211 ? -10.819 -8.897 -11.549 1.00 70.56 211 LYS A N 1
ATOM 1672 C CA . LYS A 1 211 ? -11.894 -9.279 -10.624 1.00 70.56 211 LYS A CA 1
ATOM 1673 C C . LYS A 1 211 ? -12.975 -10.175 -11.224 1.00 70.56 211 LYS A C 1
ATOM 1675 O O . LYS A 1 211 ? -13.910 -10.534 -10.515 1.00 70.56 211 LYS A O 1
ATOM 1680 N N . GLY A 1 212 ? -12.869 -10.535 -12.505 1.00 62.72 212 GLY A N 1
ATOM 1681 C CA . GLY A 1 212 ? -13.883 -11.340 -13.191 1.00 62.72 212 GLY A CA 1
ATOM 1682 C C . GLY A 1 212 ? -15.245 -10.645 -13.313 1.00 62.72 212 GLY A C 1
ATOM 1683 O O . GLY A 1 212 ? -16.251 -11.314 -13.530 1.00 62.72 212 GLY A O 1
ATOM 1684 N N . ALA A 1 213 ? -15.287 -9.316 -13.167 1.00 54.12 213 ALA A N 1
ATOM 1685 C CA . ALA A 1 213 ? -16.505 -8.512 -13.250 1.00 54.12 213 ALA A CA 1
ATOM 1686 C C . ALA A 1 213 ? -16.890 -8.163 -14.700 1.00 54.12 213 ALA A C 1
ATOM 1688 O O . ALA A 1 213 ? -18.014 -7.731 -14.956 1.00 54.12 213 ALA A O 1
ATOM 1689 N N . VAL A 1 214 ? -15.982 -8.381 -15.655 1.00 43.22 214 VAL A N 1
ATOM 1690 C CA . VAL A 1 214 ? -16.290 -8.385 -17.089 1.00 43.22 214 VAL A CA 1
ATOM 1691 C C . VAL A 1 214 ? -16.425 -9.844 -17.533 1.00 43.22 214 VAL A C 1
ATOM 1693 O O . VAL A 1 214 ? -15.502 -10.630 -17.291 1.00 43.22 214 VAL A O 1
ATOM 1696 N N . PRO A 1 215 ? -17.534 -10.245 -18.185 1.00 39.91 215 PRO A N 1
ATOM 1697 C CA . PRO A 1 215 ? 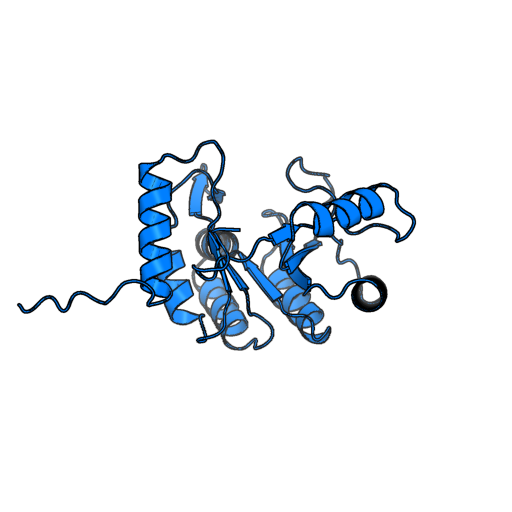-17.607 -11.542 -18.841 1.00 39.91 215 PRO A CA 1
ATOM 1698 C C . PRO A 1 215 ? -16.414 -11.662 -19.784 1.00 39.91 215 PRO A C 1
ATOM 1700 O O . PRO A 1 215 ? -16.232 -10.807 -20.652 1.00 39.91 215 PRO A O 1
ATOM 1703 N N . LYS A 1 216 ? -15.587 -12.701 -19.620 1.00 41.34 216 LYS A N 1
ATOM 1704 C CA . LYS A 1 216 ? -14.560 -13.018 -20.614 1.00 41.34 216 LYS A CA 1
ATOM 1705 C C . LYS A 1 216 ? -15.304 -13.213 -21.928 1.00 41.34 216 LYS A C 1
ATOM 1707 O O . LYS A 1 216 ? -16.013 -14.204 -22.077 1.00 41.34 216 LYS A O 1
ATOM 1712 N N . HIS A 1 217 ? -15.207 -12.256 -22.847 1.00 39.91 217 HIS A N 1
ATOM 1713 C CA . HIS A 1 217 ? -15.652 -12.497 -24.204 1.00 39.91 217 HIS A CA 1
ATOM 1714 C C . HIS A 1 217 ? -14.829 -13.682 -24.697 1.00 39.91 217 HIS A C 1
ATOM 1716 O O . HIS A 1 217 ? -13.615 -13.574 -24.876 1.00 39.91 217 HIS A O 1
ATOM 1722 N N . GLU A 1 218 ? -15.482 -14.836 -24.824 1.00 35.41 218 GLU A N 1
ATOM 1723 C CA . GLU A 1 218 ? -14.955 -15.957 -25.579 1.00 35.41 218 GLU A CA 1
ATOM 1724 C C . GLU A 1 218 ? -14.738 -15.426 -26.994 1.00 35.41 218 GLU A C 1
ATOM 1726 O O . GLU A 1 218 ? -15.671 -15.290 -27.786 1.00 35.41 218 GLU A O 1
ATOM 1731 N N . TYR A 1 219 ? -13.501 -15.033 -27.290 1.00 36.78 219 TYR A N 1
ATOM 1732 C CA . TYR A 1 219 ? -13.067 -14.868 -28.661 1.00 36.78 219 TYR A CA 1
ATOM 1733 C C . TYR A 1 219 ? -13.097 -16.266 -29.275 1.00 36.78 219 TYR A C 1
ATOM 1735 O O . TYR A 1 219 ? -12.148 -17.036 -29.143 1.00 36.78 219 TYR A O 1
ATOM 1743 N N . TYR A 1 220 ? -14.224 -16.611 -29.895 1.00 34.81 220 TYR A N 1
ATOM 1744 C CA . TYR A 1 220 ? -14.291 -17.702 -30.853 1.00 34.81 220 TYR A CA 1
ATOM 1745 C C . TYR A 1 220 ? -13.429 -17.298 -32.053 1.00 34.81 220 TYR A C 1
ATOM 1747 O O . TYR A 1 220 ? -13.844 -16.481 -32.878 1.00 34.81 220 TYR A O 1
ATOM 1755 N N . GLY A 1 221 ? -12.210 -17.831 -32.092 1.00 34.72 221 GLY A N 1
ATOM 1756 C CA . GLY A 1 221 ? -11.316 -17.841 -33.245 1.00 34.72 221 GLY A CA 1
ATOM 1757 C C . GLY A 1 221 ? -10.937 -19.272 -33.571 1.00 34.72 221 GLY A C 1
ATOM 1758 O O . GLY A 1 221 ? -10.499 -19.970 -32.630 1.00 34.72 221 GLY A O 1
#

Secondary structure (DSSP, 8-state):
-TTGGGTPPPEEEEP---TT-HHHHHHHHHHHHTT-SEEEEEEEE--SS--TT-S--EE--SHHHHHHHHHHHHHHHHH----EEEEEEE-TTS-HHHIIIIIIHHHHTTT--EEEEHHHHHHHHHHH-HHHHHHHHHHHHT-TTEEEEEE-EEEEETTEEEEETTSPPPHHHHHHHHHH--TT-EEEE---TT--HHHHHHHHHHHHHHTT-S-------

Radius of gyration: 17.91 Å; chains: 1; bounding box: 43×35×56 Å

Foldseek 3Di:
DVQVVVVHFAEEEAADDDPPDPRNVVVVVVCVVVVGQAYEAEEEDDPPDDDPPDDHGQHDDDPVSLVVVLVVVVVCVVVDVHAYEYEYDYDPPDDDVCRLVPVVVSVLVSLHAYEYELLSLVQNCLQVHDVVNVVSLVSLQVRPSHQEYEQFAWDDDPPGIDTHLLAARDVVSLVSLLSRDDLRRHYHYRHDPNHDPVRVVVNVVSVCVSNCVDPPPPPPD